Protein AF-A0A1I4REK9-F1 (afdb_monomer_lite)

Foldseek 3Di:
DDQPWPDFDQKFKDWPPPCVVVVLVVVLVVLLVVLVVVVVPDLVSLVVNLVSLLVSLVVLLQQRRWTWTDDLFWIWIDGRPDHIDIDGLVQWPDKDKFFQPLQVCVVVVVVVLVVQLVVLVVVLVVQLVVCVVVVHDPSVSVSSNSVSCSSNSVSVSVNVSSVVSNPARIWMWTDGPVTIMTIRDNCRVVVVCVSVVSVVVVVVVVPD

Radius of gyration: 22.62 Å; chains: 1; bounding box: 61×34×60 Å

Sequence (208 aa):
MDTELSNGKLIRVDIPKDWSMTIIFLFPYIALFILVPLSSRCFACELLKYAVFYLSYIALILQDRTNIGLTQNEMIINRAFFGPRVISKKDIIHTEVKKNFFHTIRYPAYILMIILLIYSINNAYSGIHRAILNDHTTEAMVTLFLSRTLIIVLLGTIFYIMDKRSRTPDVLEISTNDRKYNIYTPDPEEFRTMVNKDTQVNSNGSER

pLDDT: mean 82.05, std 14.36, range [28.67, 96.5]

Secondary structure (DSSP, 8-state):
-----------EEE-TT-HHHHHHHHHHHHHHHHHHHHHTT-HHHHHHHHHHHHHHHHHHHHHT--EEEE-SSEEEEE-SSS--EEEEGGGEEEEEEEE-HHHHTHHHHHHHHHHHHHHHHHHHHHHHHHHHHTT--HHHHHHHHHHHHHHHHHHHHHHHHHHHHTT-SEEEEEEESS-EEEEE-S-HHHHHHHHHHHHHHHHTTS--

Organism: NCBI:txid487685

Structure (mmCIF, N/CA/C/O backbone):
data_AF-A0A1I4REK9-F1
#
_entry.id   AF-A0A1I4REK9-F1
#
loop_
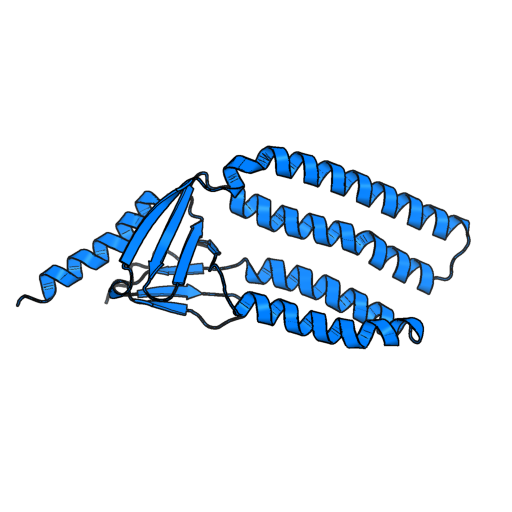_atom_site.group_PDB
_atom_site.id
_atom_site.type_symbol
_atom_site.label_atom_id
_atom_site.label_alt_id
_atom_site.label_comp_id
_atom_site.label_asym_id
_atom_site.label_entity_id
_atom_site.label_seq_id
_atom_site.pdbx_PDB_ins_code
_atom_site.Cartn_x
_atom_site.Cartn_y
_atom_site.Cartn_z
_atom_site.occupancy
_atom_site.B_iso_or_equiv
_atom_site.auth_seq_id
_atom_site.auth_comp_id
_atom_site.auth_asym_id
_atom_site.auth_atom_id
_atom_site.pdbx_PDB_model_num
ATOM 1 N N . MET A 1 1 ? -38.399 -6.490 10.691 1.00 33.41 1 MET A N 1
ATOM 2 C CA . MET A 1 1 ? -37.121 -7.237 10.611 1.00 33.41 1 MET A CA 1
ATOM 3 C C . MET A 1 1 ? -36.147 -6.236 10.037 1.00 33.41 1 MET A C 1
ATOM 5 O O . MET A 1 1 ? -35.975 -6.151 8.828 1.00 33.41 1 MET A O 1
ATOM 9 N N . ASP A 1 2 ? -35.690 -5.351 10.917 1.00 28.67 2 ASP A N 1
ATOM 10 C CA . ASP A 1 2 ? -35.311 -3.999 10.525 1.00 28.67 2 ASP A CA 1
ATOM 11 C C . ASP A 1 2 ? -33.793 -3.922 10.519 1.00 28.67 2 ASP A C 1
ATOM 13 O O . ASP A 1 2 ? -33.129 -3.746 11.538 1.00 28.67 2 ASP A O 1
ATOM 17 N N . THR A 1 3 ? -33.237 -4.142 9.335 1.00 33.25 3 THR A N 1
ATOM 18 C CA . THR A 1 3 ? -31.873 -3.758 9.007 1.00 33.25 3 THR A CA 1
ATOM 19 C C . THR A 1 3 ? -31.784 -2.235 9.026 1.00 33.25 3 THR A C 1
ATOM 21 O O . THR A 1 3 ? -31.929 -1.593 7.986 1.00 33.25 3 THR A O 1
ATOM 24 N N . GLU A 1 4 ? -31.506 -1.642 10.187 1.00 36.41 4 GLU A N 1
ATOM 25 C CA . GLU A 1 4 ? -30.829 -0.345 10.221 1.00 36.41 4 GLU A CA 1
ATOM 26 C C . GLU A 1 4 ? -29.390 -0.573 9.748 1.00 36.41 4 GLU A C 1
ATOM 28 O O . GLU A 1 4 ? -28.441 -0.708 10.520 1.00 36.41 4 GLU A O 1
ATOM 33 N N . LEU A 1 5 ? -29.243 -0.689 8.424 1.00 41.53 5 LEU A N 1
ATOM 34 C CA . LEU A 1 5 ? -27.965 -0.525 7.760 1.00 41.53 5 LEU A CA 1
ATOM 35 C C . LEU A 1 5 ? -27.464 0.867 8.160 1.00 41.53 5 LEU A C 1
ATOM 37 O O . LEU A 1 5 ? -27.925 1.879 7.633 1.00 41.53 5 LEU A O 1
ATOM 41 N N . SER A 1 6 ? -26.466 0.921 9.040 1.00 44.53 6 SER A N 1
ATOM 42 C CA . SER A 1 6 ? -25.439 1.952 8.921 1.00 44.53 6 SER A CA 1
ATOM 43 C C . SER A 1 6 ? -24.925 1.849 7.483 1.00 44.53 6 SER A C 1
ATOM 45 O O . SER A 1 6 ? -24.193 0.925 7.130 1.00 44.53 6 SER A O 1
ATOM 47 N N . ASN A 1 7 ? -25.493 2.694 6.621 1.00 42.62 7 ASN A N 1
ATOM 48 C CA . ASN A 1 7 ? -25.450 2.632 5.166 1.00 42.62 7 ASN A CA 1
ATOM 49 C C . ASN A 1 7 ? -24.028 2.428 4.658 1.00 42.62 7 ASN A C 1
ATOM 51 O O . ASN A 1 7 ? -23.319 3.419 4.529 1.00 42.62 7 ASN A O 1
ATOM 55 N N . GLY A 1 8 ? -23.638 1.178 4.366 1.00 50.47 8 GLY A N 1
ATOM 56 C CA . GLY A 1 8 ? -22.529 0.775 3.491 1.00 50.47 8 GLY A CA 1
ATOM 57 C C . GLY A 1 8 ? -21.288 1.671 3.495 1.00 50.47 8 GLY A C 1
ATOM 58 O O . GLY A 1 8 ? -20.665 1.849 2.446 1.00 50.47 8 GLY A O 1
ATOM 59 N N . LYS A 1 9 ? -20.957 2.301 4.627 1.00 57.00 9 LYS A N 1
ATOM 60 C CA . LYS A 1 9 ? -19.984 3.387 4.648 1.00 57.00 9 LYS A CA 1
ATOM 61 C C . LYS A 1 9 ? -18.630 2.708 4.554 1.00 57.00 9 LYS A C 1
ATOM 63 O O . LYS A 1 9 ? -18.357 1.747 5.275 1.00 57.00 9 LYS A O 1
ATOM 68 N N . LEU A 1 10 ? -17.802 3.191 3.633 1.00 57.25 10 LEU A N 1
ATOM 69 C CA . LEU A 1 10 ? -16.411 2.767 3.493 1.00 57.25 10 LEU A CA 1
ATOM 70 C C . LEU A 1 10 ? -15.647 3.164 4.758 1.00 57.25 10 LEU A C 1
ATOM 72 O O . LEU A 1 10 ? -15.030 4.227 4.825 1.00 57.25 10 LEU A O 1
ATOM 76 N N . ILE A 1 11 ? -15.745 2.316 5.777 1.00 70.44 11 ILE A N 1
ATOM 77 C CA . ILE A 1 11 ? -15.048 2.430 7.048 1.00 70.44 11 ILE A CA 1
ATOM 78 C C . ILE A 1 11 ? -13.918 1.422 7.012 1.00 70.44 11 ILE A C 1
ATOM 80 O O . ILE A 1 11 ? -14.131 0.227 6.798 1.00 70.44 11 ILE A O 1
ATOM 84 N N . ARG A 1 12 ? -12.702 1.919 7.215 1.00 73.19 12 ARG A N 1
ATOM 85 C CA . ARG A 1 12 ? -11.524 1.071 7.114 1.00 73.19 12 ARG A CA 1
ATOM 86 C C . ARG A 1 12 ? -11.262 0.367 8.409 1.00 73.19 12 ARG A C 1
ATOM 88 O O . ARG A 1 12 ? -11.294 0.985 9.472 1.00 73.19 12 ARG A O 1
ATOM 95 N N . VAL A 1 13 ? -10.906 -0.898 8.268 1.00 78.25 13 VAL A N 1
ATOM 96 C CA . VAL A 1 13 ? -10.484 -1.735 9.375 1.00 78.25 13 VAL A CA 1
ATOM 97 C C . VAL A 1 13 ? -9.101 -2.278 9.100 1.00 78.25 13 VAL A C 1
ATOM 99 O O . VAL A 1 13 ? -8.902 -3.017 8.135 1.00 78.25 13 VAL A O 1
ATOM 102 N N . ASP A 1 14 ? -8.167 -1.953 9.985 1.00 78.81 14 ASP A N 1
ATOM 103 C CA . ASP A 1 14 ? -6.911 -2.675 10.085 1.00 78.81 14 ASP A CA 1
ATOM 104 C C . ASP A 1 14 ? -7.066 -3.815 11.090 1.00 78.81 14 ASP A C 1
ATOM 106 O O . ASP A 1 14 ? -7.477 -3.626 12.236 1.00 78.81 14 ASP A O 1
ATOM 110 N N . ILE A 1 15 ? -6.706 -5.018 10.652 1.00 76.94 15 ILE A N 1
ATOM 111 C CA . ILE A 1 15 ? -6.663 -6.213 11.490 1.00 76.94 15 ILE A CA 1
ATOM 112 C C . ILE A 1 15 ? -5.181 -6.509 11.754 1.00 76.94 15 ILE A C 1
ATOM 114 O O . ILE A 1 15 ? -4.512 -7.093 10.894 1.00 76.94 15 ILE A O 1
ATOM 118 N N . PRO A 1 16 ? -4.610 -6.091 12.897 1.00 67.94 16 PRO A N 1
ATOM 119 C CA . PRO A 1 16 ? -3.258 -6.491 13.269 1.00 67.94 16 PRO A CA 1
ATOM 120 C C . PRO A 1 16 ? -3.106 -8.020 13.226 1.00 67.94 16 PRO A C 1
ATOM 122 O O . PRO A 1 16 ? -3.957 -8.758 13.725 1.00 67.94 16 PRO A O 1
ATOM 125 N N . LYS A 1 17 ? -2.001 -8.488 12.626 1.00 65.19 17 LYS A N 1
ATOM 126 C CA . LYS A 1 17 ? -1.698 -9.914 12.380 1.00 65.19 17 LYS A CA 1
ATOM 127 C C . LYS A 1 17 ? -2.728 -10.634 11.493 1.00 65.19 17 LYS A C 1
ATOM 129 O O . LYS A 1 17 ? -3.034 -11.810 11.705 1.00 65.19 17 LYS A O 1
ATOM 134 N N . ASP A 1 18 ? -3.269 -9.955 10.483 1.00 72.69 18 ASP A N 1
ATOM 135 C CA . ASP A 1 18 ? -4.085 -10.633 9.479 1.00 72.69 18 ASP A CA 1
ATOM 136 C C . ASP A 1 18 ? -3.224 -11.488 8.540 1.00 72.69 18 ASP A C 1
ATOM 138 O O . ASP A 1 18 ? -2.515 -10.971 7.678 1.00 72.69 18 ASP A O 1
ATOM 142 N N . TRP A 1 19 ? -3.347 -12.811 8.663 1.00 75.00 19 TRP A N 1
ATOM 143 C CA . TRP A 1 19 ? -2.774 -13.793 7.732 1.00 75.00 19 TRP A CA 1
ATOM 144 C C . TRP A 1 19 ? -3.132 -13.521 6.265 1.00 75.00 19 TRP A C 1
ATOM 146 O O . TRP A 1 19 ? -2.384 -13.882 5.361 1.00 75.00 19 TRP A O 1
ATOM 156 N N . SER A 1 20 ? -4.249 -12.835 6.027 1.00 73.12 20 SER A N 1
ATOM 157 C CA . SER A 1 20 ? -4.695 -12.407 4.702 1.00 73.12 20 SER A CA 1
ATOM 158 C C . SER A 1 20 ? -3.666 -11.501 4.002 1.00 73.12 20 SER A C 1
ATOM 160 O O . SER A 1 20 ? -3.413 -11.666 2.811 1.00 73.12 20 SER A O 1
ATOM 162 N N . MET A 1 21 ? -3.007 -10.593 4.742 1.00 72.38 21 MET A N 1
ATOM 163 C CA . MET A 1 21 ? -1.893 -9.781 4.221 1.00 72.38 21 MET A CA 1
ATOM 164 C C . MET A 1 21 ? -0.705 -10.667 3.837 1.00 72.38 21 MET A C 1
ATOM 166 O O . MET A 1 21 ? -0.133 -10.505 2.764 1.00 72.38 21 MET A O 1
ATOM 170 N N . THR A 1 22 ? -0.357 -11.639 4.684 1.00 78.56 22 THR A N 1
ATOM 171 C CA . THR A 1 22 ? 0.749 -12.570 4.423 1.00 78.56 22 THR A CA 1
ATOM 172 C C . THR A 1 22 ? 0.521 -13.361 3.140 1.00 78.56 22 THR A C 1
ATOM 174 O O . THR A 1 22 ? 1.437 -13.478 2.335 1.00 78.56 22 THR A O 1
ATOM 177 N N . ILE A 1 23 ? -0.701 -13.849 2.907 1.00 79.06 23 ILE A N 1
ATOM 178 C CA . ILE A 1 23 ? -1.056 -14.584 1.683 1.00 79.06 23 ILE A CA 1
ATOM 179 C C . ILE A 1 23 ? -0.928 -13.684 0.445 1.00 79.06 23 ILE A C 1
ATOM 181 O O . ILE A 1 23 ? -0.376 -14.121 -0.566 1.00 79.06 23 ILE A O 1
ATOM 185 N N . ILE A 1 24 ? -1.374 -12.425 0.531 1.00 78.06 24 ILE A N 1
ATOM 186 C CA . ILE A 1 24 ? -1.267 -11.460 -0.576 1.00 78.06 24 ILE A CA 1
ATOM 187 C C . ILE A 1 24 ? 0.185 -11.155 -0.938 1.00 78.06 24 ILE A C 1
ATOM 189 O O . ILE A 1 24 ? 0.472 -10.969 -2.115 1.00 78.06 24 ILE A O 1
ATOM 193 N N . PHE A 1 25 ? 1.109 -11.154 0.024 1.00 81.25 25 PHE A N 1
ATOM 194 C CA . PHE A 1 25 ? 2.535 -10.991 -0.267 1.00 81.25 25 PHE A CA 1
ATOM 195 C C . PHE A 1 25 ? 3.228 -12.294 -0.685 1.00 81.25 25 PHE A C 1
ATOM 197 O O . PHE A 1 25 ? 4.181 -12.252 -1.459 1.00 81.25 25 PHE A O 1
ATOM 204 N N . LEU A 1 26 ? 2.753 -13.451 -0.219 1.00 87.12 26 LEU A N 1
ATOM 205 C CA . LEU A 1 26 ? 3.380 -14.745 -0.488 1.00 87.12 26 LEU A CA 1
ATOM 206 C C . LEU A 1 26 ? 3.317 -15.125 -1.973 1.00 87.12 26 LEU A C 1
ATOM 208 O O . LEU A 1 26 ? 4.334 -15.502 -2.549 1.00 87.12 26 LEU A O 1
ATOM 212 N N . PHE A 1 27 ? 2.149 -14.998 -2.605 1.00 86.69 27 PHE A N 1
ATOM 213 C CA . PHE A 1 27 ? 1.972 -15.310 -4.030 1.00 86.69 27 PHE A CA 1
ATOM 214 C C . PHE A 1 27 ? 2.920 -14.532 -4.960 1.00 86.69 27 PHE A C 1
ATOM 216 O O . PHE A 1 27 ? 3.655 -15.169 -5.721 1.00 86.69 27 PHE A O 1
ATOM 223 N N . PRO A 1 28 ? 2.963 -13.187 -4.917 1.00 89.56 28 PRO A N 1
ATOM 224 C CA . PRO A 1 28 ? 3.888 -12.429 -5.745 1.00 89.56 28 PRO A CA 1
AT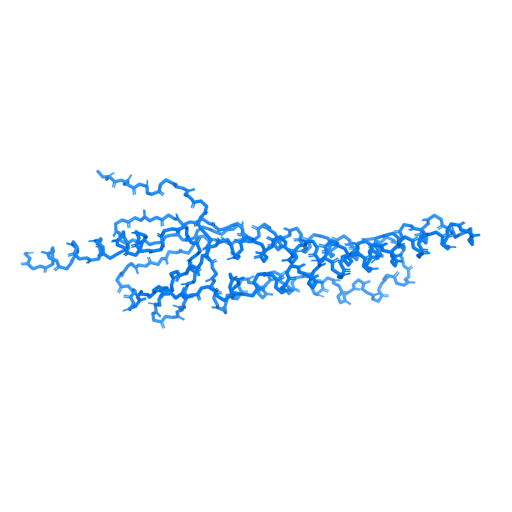OM 225 C C . PRO A 1 28 ? 5.343 -12.691 -5.360 1.00 89.56 28 PRO A C 1
ATOM 227 O O . PRO A 1 28 ? 6.194 -12.711 -6.243 1.00 89.56 28 PRO A O 1
ATOM 230 N N . TYR A 1 29 ? 5.647 -12.971 -4.089 1.00 90.50 29 TYR A N 1
ATOM 231 C CA . TYR A 1 29 ? 7.003 -13.339 -3.683 1.00 90.50 29 TYR A CA 1
ATOM 232 C C . TYR A 1 29 ? 7.473 -14.650 -4.330 1.00 90.50 29 TYR A C 1
ATOM 234 O O . TYR A 1 29 ? 8.569 -14.694 -4.885 1.00 90.50 29 TYR A O 1
ATOM 242 N N . ILE A 1 30 ? 6.636 -15.693 -4.339 1.00 92.06 30 ILE A N 1
ATOM 243 C CA . ILE A 1 30 ? 6.935 -16.964 -5.021 1.00 92.06 30 ILE A CA 1
ATOM 244 C C . ILE A 1 30 ? 7.102 -16.737 -6.528 1.00 92.06 30 ILE A C 1
ATOM 246 O O . ILE A 1 30 ? 8.057 -17.232 -7.128 1.00 92.06 30 ILE A O 1
ATOM 250 N N . ALA A 1 31 ? 6.212 -15.953 -7.143 1.00 91.44 31 ALA A N 1
ATOM 251 C CA . ALA A 1 31 ? 6.320 -15.617 -8.560 1.00 91.44 31 ALA A CA 1
ATOM 252 C C . ALA A 1 31 ? 7.644 -14.899 -8.868 1.00 91.44 31 ALA A C 1
ATOM 254 O O . ALA A 1 31 ? 8.340 -15.266 -9.811 1.00 91.44 31 ALA A O 1
ATOM 255 N N . LEU A 1 32 ? 8.044 -13.926 -8.046 1.00 91.69 32 LEU A N 1
ATOM 256 C CA . LEU A 1 32 ? 9.318 -13.220 -8.193 1.00 91.69 32 LEU A CA 1
ATOM 257 C C . LEU A 1 32 ? 10.522 -14.140 -7.980 1.00 91.69 32 LEU A C 1
ATOM 259 O O . LEU A 1 32 ? 11.488 -14.036 -8.732 1.00 91.69 32 LEU A O 1
ATOM 263 N N . PHE A 1 33 ? 10.462 -15.066 -7.022 1.00 91.88 33 PHE A N 1
ATOM 264 C CA . PHE A 1 33 ? 11.527 -16.043 -6.783 1.00 91.88 33 PHE A CA 1
ATOM 265 C C . PHE A 1 33 ? 11.827 -16.885 -8.032 1.00 91.88 33 PHE A C 1
ATOM 267 O O . PHE A 1 33 ? 12.986 -17.147 -8.342 1.00 91.88 33 PHE A O 1
ATOM 274 N N . ILE A 1 34 ? 10.788 -17.243 -8.789 1.00 91.19 34 ILE A N 1
ATOM 275 C CA . ILE A 1 34 ? 10.915 -17.966 -10.060 1.00 91.19 34 ILE A CA 1
ATOM 276 C C . ILE A 1 34 ? 11.349 -17.018 -11.190 1.00 91.19 34 ILE A C 1
ATOM 278 O O . ILE A 1 34 ? 12.236 -17.347 -11.978 1.00 91.19 34 ILE A O 1
ATOM 282 N N . LEU A 1 35 ? 10.751 -15.827 -11.281 1.00 91.69 35 LEU A N 1
ATOM 283 C CA . LEU A 1 35 ? 10.950 -14.912 -12.408 1.00 91.69 35 LEU A CA 1
ATOM 284 C C . LEU A 1 35 ? 12.304 -14.202 -12.401 1.00 91.69 35 LEU A C 1
ATOM 286 O O . LEU A 1 35 ? 12.832 -13.923 -13.474 1.00 91.69 35 LEU A O 1
ATOM 290 N N . VAL A 1 36 ? 12.895 -13.916 -11.240 1.00 90.31 36 VAL A N 1
ATOM 291 C CA . VAL A 1 36 ? 14.203 -13.244 -11.143 1.00 90.31 36 VAL A CA 1
ATOM 292 C C . VAL A 1 36 ? 15.305 -14.004 -11.899 1.00 90.31 36 VAL A C 1
ATOM 294 O O . VAL A 1 36 ? 15.902 -13.395 -12.791 1.00 90.31 36 VAL A O 1
ATOM 297 N N . PRO A 1 37 ? 15.565 -15.305 -11.652 1.00 90.69 37 PRO A N 1
ATOM 298 C CA . PRO A 1 37 ? 16.603 -16.034 -12.384 1.00 90.69 37 PRO A CA 1
ATOM 299 C C . PRO A 1 37 ? 16.265 -16.241 -13.868 1.00 90.69 37 PRO A C 1
ATOM 301 O O . PRO A 1 37 ? 17.174 -16.315 -14.691 1.00 90.69 37 PRO A O 1
ATOM 304 N N . LEU A 1 38 ? 14.979 -16.310 -14.226 1.00 89.00 38 LEU A N 1
ATOM 305 C CA . LEU A 1 38 ? 14.524 -16.428 -15.617 1.00 89.00 38 LEU A CA 1
ATOM 306 C C . LEU A 1 38 ? 14.635 -15.106 -16.392 1.00 89.00 38 LEU A C 1
ATOM 308 O O . LEU A 1 38 ? 14.856 -15.117 -17.602 1.00 89.00 38 LEU A O 1
ATOM 312 N N . SER A 1 39 ? 14.516 -13.966 -15.706 1.00 86.56 39 SER A N 1
ATOM 313 C CA . SER A 1 39 ? 14.494 -12.641 -16.336 1.00 86.56 39 SER A CA 1
ATOM 314 C C . SER A 1 39 ? 15.811 -12.254 -17.006 1.00 86.56 39 SER A C 1
ATOM 316 O O . SER A 1 39 ? 15.790 -11.520 -17.983 1.00 86.56 39 SER A O 1
ATOM 318 N N . SER A 1 40 ? 16.944 -12.807 -16.564 1.00 80.88 40 SER A N 1
ATOM 319 C CA . SER A 1 40 ? 18.242 -12.591 -17.223 1.00 80.88 40 SER A CA 1
ATOM 320 C C . SER A 1 40 ? 18.371 -13.307 -18.572 1.00 80.88 40 SER A C 1
ATOM 322 O O . SER A 1 40 ? 19.309 -13.042 -19.317 1.00 80.88 40 SER A O 1
ATOM 324 N N . ARG A 1 41 ? 17.452 -14.231 -18.882 1.00 84.44 41 ARG A N 1
ATOM 325 C CA . ARG A 1 41 ? 17.502 -15.088 -20.076 1.00 84.44 41 ARG A CA 1
ATOM 326 C C . ARG A 1 41 ? 16.411 -14.780 -21.095 1.00 84.44 41 ARG A C 1
ATOM 328 O O . ARG A 1 41 ? 16.493 -15.259 -22.219 1.00 84.44 41 ARG A O 1
ATOM 335 N N . CYS A 1 42 ? 15.369 -14.050 -20.702 1.00 87.81 42 CYS A N 1
ATOM 336 C CA . CYS A 1 42 ? 14.192 -13.835 -21.532 1.00 87.81 42 CYS A CA 1
ATOM 337 C C . CYS A 1 42 ? 13.541 -12.484 -21.223 1.00 87.81 42 CYS A C 1
ATOM 339 O O . CYS A 1 42 ? 13.075 -12.253 -20.103 1.00 87.81 42 CYS A O 1
ATOM 341 N N . PHE A 1 43 ? 13.433 -11.631 -22.244 1.00 89.38 43 PHE A N 1
ATOM 342 C CA . PHE A 1 43 ? 12.780 -10.325 -22.142 1.00 89.38 43 PHE A CA 1
ATOM 343 C C . PHE A 1 43 ? 11.309 -10.440 -21.707 1.00 89.38 43 PHE A C 1
ATOM 345 O O . PHE A 1 43 ? 10.848 -9.689 -20.851 1.00 89.38 43 PHE A O 1
ATOM 352 N N . ALA A 1 44 ? 10.574 -11.445 -22.198 1.00 91.25 44 ALA A N 1
ATOM 353 C CA . ALA A 1 44 ? 9.194 -11.677 -21.764 1.00 91.25 44 ALA A CA 1
ATOM 354 C C . ALA A 1 44 ? 9.104 -12.021 -20.262 1.00 91.25 44 ALA A C 1
ATOM 356 O O . ALA A 1 44 ? 8.198 -11.552 -19.571 1.00 91.25 44 ALA A O 1
ATOM 357 N N . CYS A 1 45 ? 10.063 -12.788 -19.728 1.00 91.44 45 CYS A N 1
ATOM 358 C CA . CYS A 1 45 ? 10.143 -13.066 -18.291 1.00 91.44 45 CYS A CA 1
ATOM 359 C C . CYS A 1 45 ? 10.481 -11.804 -17.487 1.00 91.44 45 CYS A C 1
ATOM 361 O O . CYS A 1 45 ? 9.978 -11.624 -16.377 1.00 91.44 45 CYS A O 1
ATOM 363 N N . GLU A 1 46 ? 11.300 -10.913 -18.043 1.00 90.75 46 GLU A N 1
ATOM 364 C CA . GLU A 1 46 ? 11.587 -9.614 -17.443 1.00 90.75 46 GLU A CA 1
ATOM 365 C C . GLU A 1 46 ? 10.353 -8.700 -17.390 1.00 90.75 46 GLU A C 1
ATOM 367 O O . GLU A 1 46 ? 10.072 -8.121 -16.338 1.00 90.75 46 GLU A O 1
ATOM 372 N N . LEU A 1 47 ? 9.562 -8.627 -18.461 1.00 93.25 47 LEU A N 1
ATOM 373 C CA . LEU A 1 47 ? 8.295 -7.894 -18.451 1.00 93.25 47 LEU A CA 1
ATOM 374 C C . LEU A 1 47 ? 7.310 -8.480 -17.435 1.00 93.25 47 LEU A C 1
ATOM 376 O O . LEU A 1 47 ? 6.694 -7.737 -16.668 1.00 93.25 47 LEU A O 1
ATOM 380 N N . LEU A 1 48 ? 7.201 -9.810 -17.375 1.00 94.06 48 LEU A N 1
ATOM 381 C CA . LEU A 1 48 ? 6.321 -10.492 -16.428 1.00 94.06 48 LEU A CA 1
ATOM 382 C C . LEU A 1 48 ? 6.725 -10.215 -14.971 1.00 94.06 48 LEU A C 1
ATOM 384 O O . LEU A 1 48 ? 5.858 -9.981 -14.132 1.00 94.06 48 LEU A O 1
ATOM 388 N N . LYS A 1 49 ? 8.029 -10.153 -14.672 1.00 94.06 49 LYS A N 1
ATOM 389 C CA . 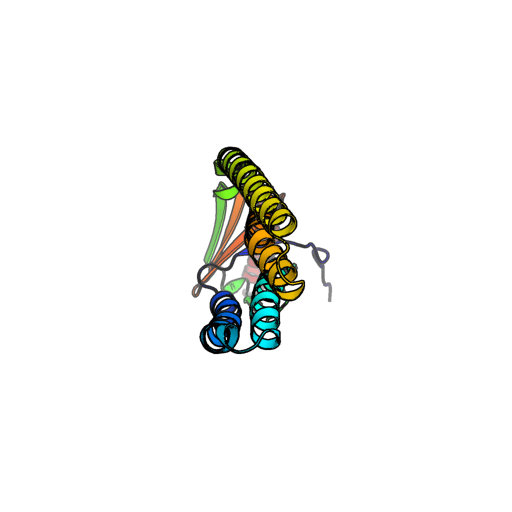LYS A 1 49 ? 8.556 -9.737 -13.359 1.00 94.06 49 LYS A CA 1
ATOM 390 C C . LYS A 1 49 ? 8.035 -8.351 -12.965 1.00 94.06 49 LYS A C 1
ATOM 392 O O . LYS A 1 49 ? 7.528 -8.187 -11.856 1.00 94.06 49 LYS A O 1
ATOM 397 N N . TYR A 1 50 ? 8.121 -7.358 -13.854 1.00 94.00 50 TYR A N 1
ATOM 398 C CA . TYR A 1 50 ? 7.591 -6.019 -13.568 1.00 94.00 50 TYR A CA 1
ATOM 399 C C . TYR A 1 50 ? 6.069 -6.020 -13.426 1.00 94.00 50 TYR A C 1
ATOM 401 O O . TYR A 1 50 ? 5.550 -5.391 -12.505 1.00 94.00 50 TYR A O 1
ATOM 409 N N . ALA A 1 51 ? 5.355 -6.769 -14.268 1.00 94.12 51 ALA A N 1
ATOM 410 C CA . ALA A 1 51 ? 3.907 -6.914 -14.160 1.00 94.12 51 ALA A CA 1
ATOM 411 C C . ALA A 1 51 ? 3.489 -7.444 -12.779 1.00 94.12 51 ALA A C 1
ATOM 413 O O . ALA A 1 51 ? 2.582 -6.883 -12.166 1.00 94.12 51 ALA A O 1
ATOM 414 N N . VAL A 1 52 ? 4.191 -8.448 -12.239 1.00 94.00 52 VAL A N 1
ATOM 415 C CA . VAL A 1 52 ? 3.942 -8.967 -10.882 1.00 94.00 52 VAL A CA 1
ATOM 416 C C . VAL A 1 52 ? 4.106 -7.872 -9.825 1.00 94.00 52 VAL A C 1
ATOM 418 O O . VAL A 1 52 ? 3.254 -7.756 -8.942 1.00 94.00 52 VAL A O 1
ATOM 421 N N . PHE A 1 53 ? 5.135 -7.024 -9.918 1.00 92.50 53 PHE A N 1
ATOM 422 C CA . PHE A 1 53 ? 5.302 -5.901 -8.987 1.00 92.50 53 PHE A CA 1
ATOM 423 C C . PHE A 1 53 ? 4.148 -4.894 -9.064 1.00 92.50 53 PHE A C 1
ATOM 425 O O . PHE A 1 53 ? 3.551 -4.577 -8.035 1.00 92.50 53 PHE A O 1
ATOM 432 N N . TYR A 1 54 ? 3.785 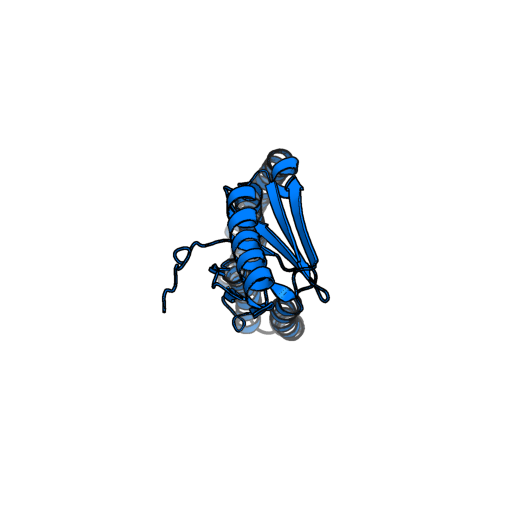-4.425 -10.262 1.00 93.31 54 TYR A N 1
ATOM 433 C CA . TYR A 1 54 ? 2.687 -3.461 -10.410 1.00 93.31 54 TYR A CA 1
ATOM 434 C C . TYR A 1 54 ? 1.345 -4.038 -9.960 1.00 93.31 54 TYR A C 1
ATOM 436 O O . TYR A 1 54 ? 0.600 -3.367 -9.245 1.00 93.31 54 TYR A O 1
ATOM 444 N N . LEU A 1 55 ? 1.054 -5.292 -10.315 1.00 92.38 55 LEU A N 1
ATOM 445 C CA . LEU A 1 55 ? -0.150 -5.985 -9.858 1.00 92.38 55 LEU A CA 1
ATOM 446 C C . LEU A 1 55 ? -0.175 -6.125 -8.335 1.00 92.38 55 LEU A C 1
ATOM 448 O O . LEU A 1 55 ? -1.233 -5.951 -7.737 1.00 92.38 55 LEU A O 1
ATOM 452 N N . SER A 1 56 ? 0.975 -6.353 -7.696 1.00 90.69 56 SER A N 1
ATOM 453 C CA . SER A 1 56 ? 1.075 -6.400 -6.231 1.00 90.69 56 SER A CA 1
ATOM 454 C C . SER A 1 56 ? 0.722 -5.056 -5.592 1.00 90.69 56 SER A C 1
ATOM 456 O O . SER A 1 56 ? 0.002 -5.017 -4.596 1.00 90.69 56 SER A O 1
ATOM 458 N N . TYR A 1 57 ? 1.167 -3.938 -6.173 1.00 90.19 57 TYR A N 1
ATOM 459 C CA . TYR A 1 57 ? 0.813 -2.602 -5.678 1.00 90.19 57 TYR A CA 1
ATOM 460 C C . TYR A 1 57 ? -0.671 -2.288 -5.868 1.00 90.19 57 TYR A C 1
ATOM 462 O O . TYR A 1 57 ? -1.314 -1.761 -4.959 1.00 90.19 57 TYR A O 1
ATOM 470 N N . ILE A 1 58 ? -1.245 -2.673 -7.009 1.00 89.69 58 ILE A N 1
ATOM 471 C CA . ILE A 1 58 ? -2.686 -2.551 -7.260 1.00 89.69 58 ILE A CA 1
ATOM 472 C C . ILE A 1 58 ? -3.474 -3.395 -6.252 1.00 89.69 58 ILE A C 1
ATOM 474 O O . ILE A 1 58 ? -4.436 -2.903 -5.661 1.00 89.69 58 ILE A O 1
ATOM 478 N N . ALA A 1 59 ? -3.052 -4.638 -6.010 1.00 87.50 59 ALA A N 1
ATOM 479 C CA . ALA A 1 59 ? -3.668 -5.512 -5.019 1.00 87.50 59 ALA A CA 1
ATOM 480 C C . ALA A 1 59 ? -3.606 -4.894 -3.616 1.00 87.50 59 ALA A C 1
ATOM 482 O O . ALA A 1 59 ? -4.612 -4.891 -2.914 1.00 87.50 59 ALA A O 1
ATOM 483 N N . LEU A 1 60 ? -2.487 -4.276 -3.233 1.00 85.00 60 LEU A N 1
ATOM 484 C CA . LEU A 1 60 ? -2.361 -3.590 -1.946 1.00 85.00 60 LEU A CA 1
ATOM 485 C C . LEU A 1 60 ? -3.382 -2.446 -1.799 1.00 85.00 60 LEU A C 1
ATOM 487 O O . LEU A 1 60 ? -4.053 -2.330 -0.774 1.00 85.00 60 LEU A O 1
ATOM 491 N N . ILE A 1 61 ? -3.553 -1.632 -2.846 1.00 85.56 61 ILE A N 1
ATOM 492 C CA . ILE A 1 61 ? -4.533 -0.532 -2.879 1.00 85.56 61 ILE A CA 1
ATOM 493 C C . ILE A 1 61 ? -5.971 -1.057 -2.788 1.00 85.56 61 ILE A C 1
ATOM 495 O O . ILE A 1 61 ? -6.819 -0.451 -2.128 1.00 85.56 61 ILE A O 1
ATOM 499 N N . LEU A 1 62 ? -6.267 -2.156 -3.481 1.00 84.25 62 LEU A N 1
ATOM 500 C CA . LEU A 1 62 ? -7.595 -2.762 -3.491 1.00 84.25 62 LEU A CA 1
ATOM 501 C C . LEU A 1 62 ? -7.919 -3.451 -2.164 1.00 84.25 62 LEU A C 1
ATOM 503 O O . LEU A 1 62 ? -9.048 -3.345 -1.697 1.00 84.25 62 LEU A O 1
ATOM 507 N N . GLN A 1 63 ? -6.941 -4.096 -1.528 1.00 81.06 63 GLN A N 1
ATOM 508 C CA . GLN A 1 63 ? -7.112 -4.749 -0.232 1.00 81.06 63 GLN A CA 1
ATOM 509 C C . GLN A 1 63 ? -7.465 -3.743 0.868 1.00 81.06 63 GLN A C 1
ATOM 511 O O . GLN A 1 63 ? -8.248 -4.056 1.762 1.00 81.06 63 GLN A O 1
ATOM 516 N N . ASP A 1 64 ? -6.931 -2.526 0.777 1.00 75.81 64 ASP A N 1
ATOM 517 C CA . ASP A 1 64 ? -7.205 -1.434 1.713 1.00 75.81 64 ASP A CA 1
ATOM 518 C C . ASP A 1 64 ? -8.657 -0.900 1.610 1.00 75.81 64 ASP A C 1
ATOM 520 O O . ASP A 1 64 ? -9.094 -0.090 2.432 1.00 75.81 64 ASP A O 1
ATOM 524 N N . ARG A 1 65 ? -9.446 -1.363 0.626 1.00 74.62 65 ARG A N 1
ATOM 525 C CA . ARG A 1 65 ? -10.897 -1.130 0.557 1.00 74.62 65 ARG A CA 1
ATOM 526 C C . ARG A 1 65 ? -11.630 -2.165 1.409 1.00 74.62 65 ARG A C 1
ATOM 528 O O . ARG A 1 65 ? -12.000 -3.238 0.935 1.00 74.62 65 ARG A O 1
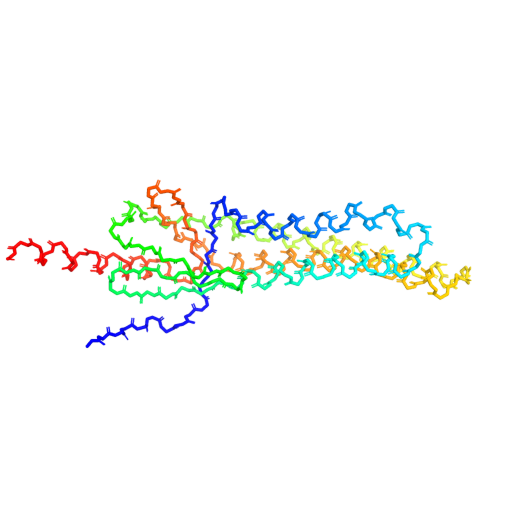ATOM 535 N N . THR A 1 66 ? -11.860 -1.815 2.667 1.00 74.25 66 THR A N 1
ATOM 536 C CA . THR A 1 66 ? -12.726 -2.567 3.579 1.00 74.25 66 THR A CA 1
ATOM 537 C C . THR A 1 66 ? -14.006 -1.788 3.869 1.00 74.25 66 THR A C 1
ATOM 539 O O . THR A 1 66 ? -14.005 -0.557 3.877 1.00 74.25 66 THR A O 1
ATOM 542 N N . ASN A 1 67 ? -15.108 -2.522 4.038 1.00 74.88 67 ASN A N 1
ATOM 543 C CA . ASN A 1 67 ? -16.419 -1.993 4.412 1.00 74.88 67 ASN A CA 1
ATOM 544 C C . ASN A 1 67 ? -16.880 -2.680 5.691 1.00 74.88 67 ASN A C 1
ATOM 546 O O . ASN A 1 67 ? -16.694 -3.889 5.833 1.00 74.88 67 ASN A O 1
ATOM 550 N N . ILE A 1 68 ? -17.542 -1.939 6.576 1.00 75.00 68 ILE A N 1
ATOM 551 C CA . ILE A 1 68 ? -18.160 -2.511 7.771 1.00 75.00 68 ILE A CA 1
ATOM 552 C C . ILE A 1 68 ? -19.673 -2.419 7.627 1.00 75.00 68 ILE A C 1
ATOM 554 O O . ILE A 1 68 ? -20.216 -1.334 7.443 1.00 75.00 68 ILE A O 1
ATOM 558 N N . GLY A 1 69 ? -20.342 -3.562 7.720 1.00 76.00 69 GLY A N 1
ATOM 559 C CA . GLY A 1 69 ? -21.768 -3.643 8.001 1.00 76.00 69 GLY A CA 1
ATOM 560 C C . GLY A 1 69 ? -21.975 -3.865 9.495 1.00 76.00 69 GLY A C 1
ATOM 561 O O . GLY A 1 69 ? -21.328 -4.725 10.088 1.00 76.00 69 GLY A O 1
ATOM 562 N N . LEU A 1 70 ? -22.869 -3.098 10.107 1.00 73.56 70 LEU A N 1
ATOM 563 C CA . LEU A 1 70 ? -23.332 -3.342 11.470 1.00 73.56 70 LEU A CA 1
ATOM 564 C C . LEU A 1 70 ? -24.747 -3.913 11.408 1.00 73.56 70 LEU A C 1
ATOM 566 O O . LEU A 1 70 ? -25.599 -3.388 10.697 1.00 73.56 70 LEU A O 1
ATOM 570 N N . THR A 1 71 ? -24.982 -4.983 12.156 1.00 75.75 71 THR A N 1
ATOM 571 C CA . THR A 1 71 ? -26.314 -5.517 12.460 1.00 75.75 71 THR A CA 1
ATOM 572 C C . THR A 1 71 ? -26.527 -5.485 13.974 1.00 75.75 71 THR A C 1
ATOM 574 O O . THR A 1 71 ? -25.587 -5.204 14.724 1.00 75.75 71 THR A O 1
ATOM 577 N N . GLN A 1 72 ? -27.740 -5.797 14.441 1.00 69.12 72 GLN A N 1
ATOM 578 C CA . GLN A 1 72 ? -28.056 -5.814 15.877 1.00 69.12 72 GLN A CA 1
ATOM 579 C C . GLN A 1 72 ? -27.108 -6.725 16.675 1.00 69.12 72 GLN A C 1
ATOM 581 O O . GLN A 1 72 ? -26.668 -6.352 17.756 1.00 69.12 72 GLN A O 1
ATOM 586 N N . ASN A 1 73 ? -26.711 -7.876 16.123 1.00 74.69 73 ASN A N 1
ATOM 587 C CA . ASN A 1 73 ? -25.918 -8.867 16.860 1.00 74.69 73 ASN A CA 1
ATOM 588 C C . ASN A 1 73 ? -24.471 -8.985 16.381 1.00 74.69 73 ASN A C 1
ATOM 590 O O . ASN A 1 73 ? -23.617 -9.464 17.126 1.00 74.69 73 ASN A O 1
ATOM 594 N N . GLU A 1 74 ? -24.181 -8.554 15.156 1.00 82.62 74 GLU A N 1
ATOM 595 C CA . GLU A 1 74 ? -22.916 -8.853 14.495 1.00 82.62 74 GLU A CA 1
ATOM 596 C C . GLU A 1 74 ? -22.345 -7.635 13.769 1.00 82.62 74 GLU A C 1
ATOM 598 O O . GLU A 1 74 ? -23.064 -6.810 13.200 1.00 82.62 74 GLU A O 1
ATOM 603 N N . MET A 1 75 ? -21.020 -7.558 13.747 1.00 81.75 75 MET A N 1
ATOM 604 C CA . MET A 1 75 ? -20.242 -6.673 12.895 1.00 81.75 75 MET A CA 1
ATOM 605 C C . MET A 1 75 ? -19.651 -7.492 11.745 1.00 81.75 75 MET A C 1
ATOM 607 O O . MET A 1 75 ? -18.920 -8.453 11.969 1.00 81.75 75 MET A O 1
ATOM 611 N N . ILE A 1 76 ? -19.944 -7.100 10.510 1.00 83.38 76 ILE A N 1
ATOM 612 C CA . ILE A 1 76 ? -19.503 -7.782 9.294 1.00 83.38 76 ILE A CA 1
ATOM 613 C C . ILE A 1 76 ? -18.452 -6.919 8.600 1.00 83.38 76 ILE A C 1
ATOM 615 O O . ILE A 1 76 ? -18.751 -5.845 8.085 1.00 83.38 76 ILE A O 1
ATOM 619 N N . ILE A 1 77 ? -17.211 -7.394 8.555 1.00 83.38 77 ILE A N 1
ATOM 620 C CA . ILE A 1 77 ? -16.106 -6.749 7.846 1.00 83.38 77 ILE A CA 1
ATOM 621 C C . ILE A 1 77 ? -15.986 -7.376 6.458 1.00 83.38 77 ILE A C 1
ATOM 623 O O . ILE A 1 77 ? -15.473 -8.486 6.297 1.00 83.38 77 ILE A O 1
ATOM 627 N N . ASN A 1 78 ? -16.425 -6.643 5.444 1.00 82.19 78 ASN A N 1
ATOM 628 C CA . ASN A 1 78 ? -16.301 -7.019 4.043 1.00 82.19 78 ASN A CA 1
ATOM 629 C C . ASN A 1 78 ? -14.914 -6.621 3.522 1.00 82.19 78 ASN A C 1
ATOM 631 O O . ASN A 1 78 ? -14.498 -5.464 3.642 1.00 82.19 78 ASN A O 1
ATOM 635 N N . ARG A 1 79 ? -14.196 -7.584 2.937 1.00 80.81 79 ARG A N 1
ATOM 636 C CA . ARG A 1 79 ? -12.836 -7.417 2.406 1.00 80.81 79 ARG A CA 1
ATOM 637 C C . ARG A 1 79 ? -12.837 -7.665 0.898 1.00 80.81 79 ARG A C 1
ATOM 639 O O . ARG A 1 79 ? -13.627 -8.462 0.412 1.00 80.81 79 ARG A O 1
ATOM 646 N N . ALA A 1 80 ? -11.946 -6.999 0.164 1.00 78.31 80 ALA A N 1
ATOM 647 C CA . ALA A 1 80 ? -11.927 -7.078 -1.300 1.00 78.31 80 ALA A CA 1
ATOM 648 C C . ALA A 1 80 ? -11.504 -8.456 -1.848 1.00 78.31 80 ALA A C 1
ATOM 650 O O . ALA A 1 80 ? -12.098 -8.943 -2.802 1.00 78.31 80 ALA A O 1
ATOM 651 N N . PHE A 1 81 ? -10.486 -9.083 -1.248 1.00 77.19 81 PHE A N 1
ATOM 652 C CA . PHE A 1 81 ? -9.909 -10.350 -1.735 1.00 77.19 81 PHE A CA 1
ATOM 653 C C . PHE A 1 81 ? -10.261 -11.574 -0.889 1.00 77.19 81 PHE A C 1
ATOM 655 O O . PHE A 1 81 ? -9.950 -12.698 -1.268 1.00 77.19 81 PHE A O 1
ATOM 662 N N . PHE A 1 82 ? -10.883 -11.368 0.269 1.00 79.31 82 PHE A N 1
ATOM 663 C CA . PHE A 1 82 ? -11.194 -12.435 1.213 1.00 79.31 82 PHE A CA 1
ATOM 664 C C . PHE A 1 82 ? -12.657 -12.368 1.605 1.00 79.31 82 PHE A C 1
ATOM 666 O O . PHE A 1 82 ? -13.244 -11.288 1.636 1.00 79.31 82 PHE A O 1
ATOM 673 N N . GLY A 1 83 ? -13.212 -13.523 1.973 1.00 79.25 83 GLY A N 1
ATOM 674 C CA . GLY A 1 83 ? -14.578 -13.603 2.470 1.00 79.25 83 GLY A CA 1
ATOM 675 C C . GLY A 1 83 ? -14.839 -12.638 3.638 1.00 79.25 83 GLY A C 1
ATOM 676 O O . GLY A 1 83 ? -13.902 -12.291 4.390 1.00 79.25 83 GLY A O 1
ATOM 677 N N . PRO A 1 84 ? -16.104 -12.202 3.785 1.00 83.56 84 PRO A N 1
ATOM 678 C CA . PRO A 1 84 ? -16.510 -11.332 4.871 1.00 83.56 84 PRO A CA 1
ATOM 679 C C . PRO A 1 84 ? -16.197 -11.994 6.207 1.00 83.56 84 PRO A C 1
ATOM 681 O O . PRO A 1 84 ? -16.286 -13.212 6.361 1.00 83.56 84 PRO A O 1
ATOM 684 N N . ARG A 1 85 ? -15.790 -11.183 7.176 1.00 83.19 85 ARG A N 1
ATOM 685 C CA . ARG A 1 85 ? -15.536 -11.642 8.534 1.00 83.19 85 ARG A CA 1
ATOM 686 C C . ARG A 1 85 ? -16.650 -11.151 9.436 1.00 83.19 85 ARG A C 1
ATOM 688 O O . ARG A 1 85 ? -16.824 -9.947 9.583 1.00 83.19 85 ARG A O 1
ATOM 695 N N . VAL A 1 86 ? -17.355 -12.091 10.044 1.00 84.75 86 VAL A N 1
ATOM 696 C CA . VAL A 1 86 ? -18.418 -11.819 11.008 1.00 84.75 86 VAL A CA 1
ATOM 697 C C . VAL A 1 86 ? -17.820 -11.843 12.412 1.00 84.75 86 VAL A C 1
ATOM 699 O O . VAL A 1 86 ? -17.047 -12.741 12.743 1.00 84.75 86 VAL A O 1
ATOM 702 N N . ILE A 1 87 ? -18.132 -10.829 13.211 1.00 82.75 87 ILE A N 1
ATOM 703 C CA . ILE A 1 87 ? -17.742 -10.701 14.614 1.00 82.75 87 ILE A CA 1
ATOM 704 C C . ILE A 1 87 ? -19.029 -10.542 15.412 1.00 82.75 87 ILE A C 1
ATOM 706 O O . ILE A 1 87 ? -19.756 -9.568 15.214 1.00 82.75 87 ILE A O 1
ATOM 710 N N . SER A 1 88 ? -19.312 -11.471 16.322 1.00 83.44 88 SER A N 1
ATOM 711 C CA . SER A 1 88 ? -20.431 -11.316 17.250 1.00 83.44 88 SER A CA 1
ATOM 712 C C . SER A 1 88 ? -20.124 -10.189 18.232 1.00 83.44 88 SER A C 1
ATOM 714 O O . SER A 1 88 ? -19.034 -10.130 18.805 1.00 83.44 88 SER A O 1
ATOM 716 N N . LYS A 1 89 ? -21.091 -9.300 18.479 1.00 81.38 89 LYS A N 1
ATOM 717 C CA . LYS A 1 89 ? -20.941 -8.228 19.477 1.00 81.38 89 LYS A CA 1
ATOM 718 C C . LYS A 1 89 ? -20.740 -8.774 20.892 1.00 81.38 89 LYS A C 1
ATOM 720 O O . LYS A 1 89 ? -20.136 -8.099 21.715 1.00 81.38 89 LYS A O 1
ATOM 725 N N . LYS A 1 90 ? -21.185 -10.009 21.155 1.00 81.94 90 LYS A N 1
ATOM 726 C CA . LYS A 1 90 ? -20.966 -10.709 22.433 1.00 81.94 90 LYS A CA 1
ATOM 727 C C . LYS A 1 90 ? -19.496 -11.065 22.672 1.00 81.94 90 LYS A C 1
ATOM 729 O O . LYS A 1 90 ? -19.089 -11.185 23.820 1.00 81.94 90 LYS A O 1
ATOM 734 N N . ASP A 1 91 ? -18.708 -11.188 21.605 1.00 83.81 91 ASP A N 1
ATOM 735 C CA . ASP A 1 91 ? -17.288 -11.548 21.684 1.00 83.81 91 ASP A CA 1
ATOM 736 C C . ASP A 1 91 ? -16.384 -10.316 21.862 1.00 83.81 91 ASP A C 1
ATOM 738 O O . ASP A 1 91 ? -15.157 -10.440 21.949 1.00 83.81 91 ASP A O 1
ATOM 742 N N . ILE A 1 92 ? -16.971 -9.114 21.887 1.00 83.06 92 ILE A N 1
ATOM 743 C CA . ILE A 1 92 ? -16.258 -7.858 22.107 1.00 83.06 92 ILE A CA 1
ATOM 744 C C . ILE A 1 92 ? -16.004 -7.699 23.605 1.00 83.06 92 ILE A C 1
ATOM 746 O O . ILE A 1 92 ? -16.918 -7.465 24.388 1.00 83.06 92 ILE A O 1
ATOM 750 N N . ILE A 1 93 ? -14.733 -7.779 23.993 1.00 84.56 93 ILE A N 1
ATOM 751 C CA . ILE A 1 93 ? -14.300 -7.610 25.385 1.00 84.56 93 ILE A CA 1
ATOM 752 C C . ILE A 1 93 ? -14.155 -6.126 25.713 1.00 84.56 93 ILE A C 1
ATOM 754 O O . ILE A 1 93 ? -14.508 -5.670 26.798 1.00 84.56 93 ILE A O 1
ATOM 758 N N . HIS A 1 94 ? -13.567 -5.370 24.783 1.00 84.88 94 HIS A N 1
ATOM 759 C CA . HIS A 1 94 ? -13.179 -3.993 25.035 1.00 84.88 94 HIS A CA 1
ATOM 760 C C . HIS A 1 94 ? -13.258 -3.134 23.776 1.00 84.88 94 HIS A C 1
ATOM 762 O O . HIS A 1 94 ? -12.849 -3.557 22.693 1.00 84.88 94 HIS A O 1
ATOM 768 N N . THR A 1 95 ? -13.741 -1.905 23.949 1.00 85.56 95 THR A N 1
ATOM 769 C CA . THR A 1 95 ? -13.764 -0.857 22.923 1.00 85.56 95 THR A CA 1
ATOM 770 C C . THR A 1 95 ? -13.100 0.392 23.487 1.00 85.56 95 THR A C 1
ATOM 772 O O . THR A 1 95 ? -13.576 0.924 24.496 1.00 85.56 95 THR A O 1
ATOM 775 N N . GLU A 1 96 ? -12.054 0.878 22.832 1.00 89.06 96 GLU A N 1
ATOM 776 C CA . GLU A 1 96 ? -11.295 2.052 23.266 1.00 89.06 96 GLU A CA 1
ATOM 777 C C . GLU A 1 96 ? -11.075 3.004 22.093 1.00 89.06 96 GLU A C 1
ATOM 779 O O . GLU A 1 96 ? -10.768 2.566 20.985 1.00 89.06 96 GLU A O 1
ATOM 784 N N . VAL A 1 97 ? -11.199 4.308 22.334 1.00 88.69 97 VAL A N 1
ATOM 785 C CA . VAL A 1 97 ? -10.794 5.328 21.366 1.00 88.69 97 VAL A CA 1
ATOM 786 C C . VAL A 1 97 ? -9.373 5.758 21.695 1.00 88.69 97 VAL A C 1
ATOM 788 O O . VAL A 1 97 ? -9.086 6.211 22.802 1.00 88.69 97 VAL A O 1
ATOM 791 N N . LYS A 1 98 ? -8.470 5.589 20.730 1.00 90.25 98 LYS A N 1
ATOM 792 C CA . LYS A 1 98 ? -7.049 5.913 20.859 1.00 90.25 98 LYS A CA 1
ATOM 793 C C . LYS A 1 98 ? -6.642 6.950 19.832 1.00 90.25 98 LYS A C 1
ATOM 795 O O . LYS A 1 98 ? -7.149 6.962 18.711 1.00 90.25 98 LYS A O 1
ATOM 800 N N . LYS A 1 99 ? -5.629 7.742 20.183 1.00 90.00 99 LYS A N 1
ATOM 801 C CA . LYS A 1 99 ? -4.978 8.648 19.235 1.00 90.00 99 LYS A CA 1
ATOM 802 C C . LYS A 1 99 ? -4.384 7.863 18.074 1.00 90.00 99 LYS A C 1
ATOM 804 O O . LYS A 1 99 ? -3.646 6.893 18.265 1.00 90.00 99 LYS A O 1
ATOM 809 N N . ASN A 1 100 ? -4.658 8.319 16.862 1.00 90.19 100 ASN A N 1
ATOM 810 C CA . ASN A 1 100 ? -4.144 7.701 15.658 1.00 90.19 100 ASN A CA 1
ATOM 811 C C . ASN A 1 100 ? -2.666 8.052 15.460 1.00 90.19 100 ASN A C 1
ATOM 813 O O . ASN A 1 100 ? -2.310 9.194 15.164 1.00 90.19 100 ASN A O 1
ATOM 817 N N . PHE A 1 101 ? -1.796 7.047 15.548 1.00 88.38 101 PHE A N 1
ATOM 818 C CA . PHE A 1 101 ? -0.371 7.222 15.281 1.00 88.38 101 PHE A CA 1
ATOM 819 C C . PHE A 1 101 ? -0.111 7.842 13.898 1.00 88.38 101 PHE A C 1
ATOM 821 O O . PHE A 1 101 ? 0.672 8.784 13.794 1.00 88.38 101 PHE A O 1
ATOM 828 N N . PHE A 1 102 ? -0.822 7.386 12.858 1.00 87.81 102 PHE A N 1
ATOM 829 C CA . PHE A 1 102 ? -0.653 7.884 11.489 1.00 87.81 102 PHE A CA 1
ATOM 830 C C . PHE A 1 102 ? -1.026 9.360 11.346 1.00 87.81 102 PHE A C 1
ATOM 832 O O . PHE A 1 102 ? -0.435 10.054 10.523 1.00 87.81 102 PHE A O 1
ATOM 839 N N . HIS A 1 103 ? -1.977 9.849 12.143 1.00 90.56 103 HIS A N 1
ATOM 840 C CA . HIS A 1 103 ? -2.321 11.267 12.173 1.00 90.56 103 HIS A CA 1
ATOM 841 C C . HIS A 1 103 ? -1.203 12.096 12.809 1.00 90.56 103 HIS A C 1
ATOM 843 O O . HIS A 1 103 ? -0.777 13.101 12.243 1.00 90.56 103 HIS A O 1
ATOM 849 N N . THR A 1 104 ? -0.669 11.634 13.943 1.00 91.12 104 THR A N 1
ATOM 850 C CA . THR A 1 104 ? 0.408 12.315 14.678 1.00 91.12 104 THR A CA 1
ATOM 851 C C . THR A 1 104 ? 1.663 12.499 13.824 1.00 91.12 104 THR A C 1
ATOM 853 O O . THR A 1 104 ? 2.259 13.573 13.821 1.00 91.12 104 THR A O 1
ATOM 856 N N . ILE A 1 105 ? 2.056 11.476 13.060 1.00 92.50 105 ILE A N 1
ATOM 857 C CA . ILE A 1 105 ? 3.274 11.521 12.233 1.00 92.50 105 ILE A CA 1
ATOM 858 C C . ILE A 1 105 ? 3.038 12.027 10.804 1.00 92.50 105 ILE A C 1
ATOM 860 O O . ILE A 1 105 ? 3.954 11.977 9.982 1.00 92.50 105 ILE A O 1
ATOM 864 N N . ARG A 1 106 ? 1.833 12.516 10.486 1.00 92.94 106 ARG A N 1
ATOM 865 C CA . ARG A 1 106 ? 1.419 12.823 9.110 1.00 92.94 106 ARG A CA 1
ATOM 866 C C . ARG A 1 106 ? 2.348 13.809 8.411 1.00 92.94 106 ARG A C 1
ATOM 868 O O . ARG A 1 106 ? 2.831 13.517 7.324 1.00 92.94 106 ARG A O 1
ATOM 875 N N . TYR A 1 107 ? 2.616 14.964 9.024 1.00 93.75 107 TYR A N 1
ATOM 876 C CA . TYR A 1 107 ? 3.428 16.005 8.383 1.00 93.75 107 TYR A CA 1
ATOM 877 C C . TYR A 1 107 ? 4.895 15.594 8.198 1.00 93.75 107 TYR A C 1
ATOM 879 O O . TYR A 1 107 ? 5.380 15.716 7.070 1.00 93.75 107 TYR A O 1
ATOM 887 N N . PRO A 1 108 ? 5.596 15.050 9.219 1.00 94.75 108 PRO A N 1
ATOM 888 C CA . PRO A 1 108 ? 6.939 14.509 9.015 1.00 94.75 108 PRO A CA 1
ATOM 889 C C . PRO A 1 108 ? 6.986 13.453 7.906 1.00 94.75 108 PRO A C 1
ATOM 891 O O . PRO A 1 108 ? 7.862 13.498 7.041 1.00 94.75 108 PRO A O 1
ATOM 894 N N . ALA A 1 109 ? 6.013 12.538 7.886 1.00 92.38 109 ALA A N 1
ATOM 895 C CA . ALA A 1 109 ? 5.953 11.496 6.875 1.00 92.38 109 ALA A CA 1
ATOM 896 C C . ALA A 1 109 ? 5.663 12.061 5.473 1.00 92.38 109 ALA A C 1
ATOM 898 O O . ALA A 1 109 ? 6.269 11.615 4.505 1.00 92.38 109 ALA A O 1
ATOM 899 N N . TYR A 1 110 ? 4.799 13.072 5.340 1.00 93.62 110 TYR A N 1
ATOM 900 C CA . TYR A 1 110 ? 4.524 13.731 4.056 1.00 93.62 110 TYR A CA 1
ATOM 901 C C . TYR A 1 110 ? 5.763 14.419 3.495 1.00 93.62 110 TYR A C 1
ATOM 903 O O . TYR A 1 110 ? 6.069 14.241 2.319 1.00 93.62 110 TYR A O 1
ATOM 911 N N . ILE A 1 111 ? 6.503 15.150 4.330 1.00 95.69 111 ILE A N 1
ATOM 912 C CA . ILE A 1 111 ? 7.750 15.806 3.920 1.00 95.69 111 ILE A CA 1
ATOM 913 C C . ILE A 1 111 ? 8.751 14.760 3.424 1.00 95.69 111 ILE A C 1
ATOM 915 O O . ILE A 1 111 ? 9.291 14.899 2.326 1.00 95.69 111 ILE A O 1
ATOM 919 N N . LEU A 1 112 ? 8.949 13.679 4.186 1.00 95.56 112 LEU A N 1
ATOM 920 C CA . LEU A 1 112 ? 9.840 12.589 3.791 1.00 95.56 112 LEU A CA 1
ATOM 921 C C . LEU A 1 112 ? 9.417 11.968 2.452 1.00 95.56 112 LEU A C 1
ATOM 923 O O . LEU A 1 112 ? 10.250 11.784 1.567 1.00 95.56 112 LEU A O 1
ATOM 927 N N . MET A 1 113 ? 8.124 11.688 2.274 1.00 94.00 113 MET A N 1
ATOM 928 C CA . MET A 1 113 ? 7.598 11.102 1.039 1.00 94.00 113 MET A CA 1
ATOM 929 C C . MET A 1 113 ? 7.768 12.027 -0.168 1.00 94.00 113 MET A C 1
ATOM 931 O O . MET A 1 113 ? 8.133 11.552 -1.241 1.00 94.00 113 MET A O 1
ATOM 935 N N . ILE A 1 114 ? 7.566 13.336 -0.003 1.00 94.62 114 ILE A N 1
ATOM 936 C CA . ILE A 1 114 ? 7.792 14.325 -1.066 1.00 94.62 114 ILE A CA 1
ATOM 937 C C . ILE A 1 114 ? 9.270 14.347 -1.470 1.00 94.62 114 ILE A C 1
ATOM 939 O O . ILE A 1 114 ? 9.573 14.289 -2.661 1.00 94.62 114 ILE A O 1
ATOM 943 N N . ILE A 1 115 ? 10.192 14.364 -0.503 1.00 96.50 115 ILE A N 1
ATOM 944 C CA . ILE A 1 115 ? 11.638 14.331 -0.773 1.00 96.50 115 ILE A CA 1
ATOM 945 C C . ILE A 1 115 ? 12.011 13.060 -1.546 1.00 96.50 115 ILE A C 1
ATOM 947 O O . ILE A 1 115 ? 12.689 13.136 -2.573 1.00 96.50 115 ILE A O 1
ATOM 951 N N . LEU A 1 116 ? 11.531 11.897 -1.095 1.00 96.38 116 LEU A N 1
ATOM 952 C CA . LEU A 1 116 ? 11.785 10.617 -1.758 1.00 96.38 116 LEU A CA 1
ATOM 953 C C . LEU A 1 116 ? 11.206 10.572 -3.175 1.00 96.38 116 LEU A C 1
ATOM 955 O O . LEU A 1 116 ? 11.855 10.039 -4.077 1.00 96.38 116 LEU A O 1
ATOM 959 N N . LEU A 1 117 ? 10.019 11.143 -3.397 1.00 93.94 117 LEU A N 1
ATOM 960 C CA . LEU A 1 117 ? 9.406 11.233 -4.721 1.00 93.94 117 LEU A CA 1
ATOM 961 C C . LEU A 1 117 ? 10.215 12.129 -5.657 1.00 93.94 117 LEU A C 1
ATOM 963 O O . LEU A 1 117 ? 10.540 11.693 -6.759 1.00 93.94 117 LEU A O 1
ATOM 967 N N . ILE A 1 118 ? 10.594 13.333 -5.221 1.00 95.75 118 ILE A N 1
ATOM 968 C CA . ILE A 1 118 ? 11.417 14.257 -6.019 1.00 95.75 118 ILE A CA 1
ATOM 969 C C . ILE A 1 118 ? 12.743 13.590 -6.393 1.00 95.75 118 ILE A C 1
ATOM 971 O O . ILE A 1 118 ? 13.130 13.587 -7.563 1.00 95.75 118 ILE A O 1
ATOM 975 N N . TYR A 1 119 ? 13.413 12.969 -5.420 1.00 96.25 119 TYR A N 1
ATOM 976 C CA . TYR A 1 119 ? 14.654 12.239 -5.654 1.00 96.25 119 TYR A CA 1
ATOM 977 C C . TYR A 1 119 ? 14.464 11.096 -6.661 1.00 96.25 119 TYR A C 1
ATOM 979 O O . TYR A 1 119 ? 15.242 10.961 -7.607 1.00 96.25 119 TYR A O 1
ATOM 987 N N . SER A 1 120 ? 13.406 10.298 -6.497 1.00 94.69 120 SER A N 1
ATOM 988 C CA . SER A 1 120 ? 13.123 9.151 -7.365 1.00 94.69 120 SER A CA 1
ATOM 989 C C . SER A 1 120 ? 12.788 9.577 -8.792 1.00 94.69 120 SER A C 1
ATOM 991 O O . SER A 1 120 ? 13.294 8.974 -9.736 1.00 94.69 120 SER A O 1
ATOM 993 N N . ILE A 1 121 ? 11.997 10.641 -8.960 1.00 94.25 121 ILE A N 1
ATOM 994 C CA . ILE A 1 121 ? 11.664 11.224 -10.266 1.00 94.25 121 ILE A CA 1
ATOM 995 C C . ILE A 1 121 ? 12.929 11.749 -10.945 1.00 94.25 121 ILE A C 1
ATOM 997 O O . ILE A 1 121 ? 13.172 11.427 -12.106 1.00 94.25 121 ILE A O 1
ATOM 1001 N N . ASN A 1 122 ? 13.770 12.495 -10.226 1.00 95.50 122 ASN A N 1
ATOM 1002 C CA . ASN A 1 122 ? 15.005 13.033 -10.789 1.00 95.50 122 ASN A CA 1
ATOM 1003 C C . ASN A 1 122 ? 15.986 11.920 -11.205 1.00 95.50 122 ASN A C 1
ATOM 1005 O O . ASN A 1 122 ? 16.592 11.973 -12.277 1.00 95.50 122 ASN A O 1
ATOM 1009 N N . ASN A 1 123 ? 16.110 10.872 -10.387 1.00 92.69 123 ASN A N 1
ATOM 1010 C CA . ASN A 1 123 ? 16.935 9.703 -10.691 1.00 92.69 123 ASN A CA 1
ATOM 1011 C C . ASN A 1 123 ? 16.389 8.914 -11.896 1.00 92.69 123 ASN A C 1
ATOM 1013 O O . ASN A 1 123 ? 17.156 8.484 -12.758 1.00 92.69 123 ASN A O 1
ATOM 1017 N N . ALA A 1 124 ? 15.066 8.750 -11.986 1.00 92.62 124 ALA A N 1
ATOM 1018 C CA . ALA A 1 124 ? 14.404 8.126 -13.128 1.00 92.62 124 ALA A CA 1
ATOM 1019 C C . ALA A 1 124 ? 14.643 8.923 -14.416 1.00 92.62 124 ALA A C 1
ATOM 1021 O O . ALA A 1 124 ? 15.106 8.353 -15.403 1.00 92.62 124 ALA A O 1
ATOM 1022 N N . TYR A 1 125 ? 14.407 10.236 -14.378 1.00 92.94 125 TYR A N 1
ATOM 1023 C CA . TYR A 1 125 ? 14.631 11.142 -15.502 1.00 92.94 125 TYR A CA 1
ATOM 1024 C C . TYR A 1 125 ? 16.084 11.097 -15.981 1.00 92.94 125 TYR A C 1
ATOM 1026 O O . TYR A 1 125 ? 16.340 10.855 -17.157 1.00 92.94 125 TYR A O 1
ATOM 1034 N N . SER A 1 126 ? 17.040 11.237 -15.060 1.00 91.62 126 SER A N 1
ATOM 1035 C CA . SER A 1 126 ? 18.470 11.193 -15.380 1.00 91.62 126 SER A CA 1
ATOM 1036 C C . SER A 1 126 ? 18.887 9.854 -15.994 1.00 91.62 126 SER A C 1
ATOM 1038 O O . SER A 1 126 ? 19.673 9.824 -16.940 1.00 91.62 126 SER A O 1
ATOM 1040 N N . GLY A 1 127 ? 18.358 8.740 -15.478 1.00 87.69 127 GLY A N 1
ATOM 1041 C CA . GLY A 1 127 ? 18.631 7.405 -16.009 1.00 87.69 127 GLY A CA 1
ATOM 1042 C C . GLY A 1 127 ? 18.077 7.205 -17.419 1.00 87.69 127 GLY A C 1
ATOM 1043 O O . GLY A 1 127 ? 18.793 6.711 -18.286 1.00 87.69 127 GLY A O 1
ATOM 1044 N N . ILE A 1 128 ? 16.832 7.624 -17.656 1.00 88.38 128 ILE A N 1
ATOM 1045 C CA . ILE A 1 128 ? 16.182 7.533 -18.971 1.00 88.38 128 ILE A CA 1
ATOM 1046 C C . ILE A 1 128 ? 16.896 8.434 -19.979 1.00 88.38 128 ILE A C 1
ATOM 1048 O O . ILE A 1 128 ? 17.222 7.988 -21.073 1.00 88.38 128 ILE A O 1
ATOM 1052 N N . HIS A 1 129 ? 17.207 9.674 -19.602 1.00 89.69 129 HIS A N 1
ATOM 1053 C CA . HIS A 1 129 ? 17.903 10.614 -20.475 1.00 89.69 129 HIS A CA 1
ATOM 1054 C C . HIS A 1 129 ? 19.270 10.077 -20.924 1.00 89.69 129 HIS A C 1
ATOM 1056 O O . HIS A 1 129 ? 19.588 10.113 -22.109 1.00 89.69 129 HIS A O 1
ATOM 1062 N N . ARG A 1 130 ? 20.054 9.495 -20.005 1.00 89.31 130 ARG A N 1
ATOM 1063 C CA . ARG A 1 130 ? 21.329 8.842 -20.348 1.00 89.31 130 ARG A CA 1
ATOM 1064 C C . ARG A 1 130 ? 21.146 7.637 -21.269 1.00 89.31 130 ARG A C 1
ATOM 1066 O O . ARG A 1 130 ? 21.953 7.449 -22.169 1.00 89.31 130 ARG A O 1
ATOM 1073 N N . ALA A 1 131 ? 20.101 6.837 -21.060 1.00 88.06 131 ALA A N 1
ATOM 1074 C CA . ALA A 1 131 ? 19.812 5.693 -21.922 1.00 88.06 131 ALA A CA 1
ATOM 1075 C C . ALA A 1 131 ? 19.451 6.121 -23.355 1.00 88.06 131 ALA A C 1
ATOM 1077 O O . ALA A 1 131 ? 19.852 5.456 -24.305 1.00 88.06 131 ALA A O 1
ATOM 1078 N N . ILE A 1 132 ? 18.750 7.251 -23.506 1.00 86.75 132 ILE A N 1
ATOM 1079 C CA . ILE A 1 132 ? 18.449 7.857 -24.811 1.00 86.75 132 ILE A CA 1
ATOM 1080 C C . ILE A 1 132 ? 19.733 8.341 -25.494 1.00 86.75 132 ILE A C 1
ATOM 1082 O O . ILE A 1 132 ? 19.932 8.070 -26.671 1.00 86.75 132 ILE A O 1
ATOM 1086 N N . LEU A 1 133 ? 20.625 9.017 -24.762 1.00 90.56 133 LEU A N 1
ATOM 1087 C CA . LEU A 1 133 ? 21.886 9.524 -25.320 1.00 90.56 133 LEU A CA 1
ATOM 1088 C C . LEU A 1 133 ? 22.851 8.414 -25.761 1.00 90.56 133 LEU A C 1
ATOM 1090 O O . LEU A 1 133 ? 23.629 8.618 -26.686 1.00 90.56 133 LEU A O 1
ATOM 1094 N N . ASN A 1 134 ? 22.802 7.258 -25.101 1.00 90.19 134 ASN A N 1
ATOM 1095 C CA . ASN A 1 134 ? 23.670 6.115 -25.383 1.00 90.19 134 ASN A CA 1
ATOM 1096 C C . ASN A 1 134 ? 23.064 5.120 -26.393 1.00 90.19 134 ASN A C 1
ATOM 1098 O O . ASN A 1 134 ? 23.578 4.010 -26.509 1.00 90.19 134 ASN A O 1
ATOM 1102 N N . ASP A 1 135 ? 21.969 5.487 -27.068 1.00 83.31 135 ASP A N 1
ATOM 1103 C CA . ASP A 1 135 ? 21.294 4.686 -28.102 1.00 83.31 135 ASP A CA 1
ATOM 1104 C C . ASP A 1 135 ? 21.002 3.233 -27.670 1.00 83.31 135 ASP A C 1
ATOM 1106 O O . ASP A 1 135 ? 21.277 2.256 -28.369 1.00 83.31 135 ASP A O 1
ATOM 1110 N N . HIS A 1 136 ? 20.478 3.072 -26.448 1.00 82.75 136 HIS A N 1
ATOM 1111 C CA . HIS A 1 136 ? 20.092 1.756 -25.939 1.00 82.75 136 HIS A CA 1
ATOM 1112 C C . HIS A 1 136 ? 19.003 1.118 -26.811 1.00 82.75 136 HIS A C 1
ATOM 1114 O O . HIS A 1 136 ? 18.112 1.797 -27.321 1.00 82.75 136 HIS A O 1
ATOM 1120 N N . THR A 1 137 ? 19.004 -0.216 -26.891 1.00 88.38 137 THR A N 1
ATOM 1121 C CA . THR A 1 137 ? 17.936 -0.959 -27.571 1.00 88.38 137 THR A CA 1
ATOM 1122 C C . THR A 1 137 ? 16.562 -0.640 -26.973 1.00 88.38 137 THR A C 1
ATOM 1124 O O . THR A 1 137 ? 16.431 -0.342 -25.781 1.00 88.38 137 THR A O 1
ATOM 1127 N N . THR A 1 138 ? 15.508 -0.751 -27.786 1.00 86.88 138 THR A N 1
ATOM 1128 C CA . THR A 1 138 ? 14.125 -0.500 -27.345 1.00 86.88 138 THR A CA 1
ATOM 1129 C C . THR A 1 138 ? 13.744 -1.358 -26.136 1.00 86.88 138 THR A C 1
ATOM 1131 O O . THR A 1 138 ? 13.125 -0.860 -25.198 1.00 86.88 138 THR A O 1
ATOM 1134 N N . GLU A 1 139 ? 14.167 -2.624 -26.111 1.00 87.06 139 GLU A N 1
ATOM 1135 C CA . GLU A 1 139 ? 13.952 -3.533 -24.977 1.00 87.06 139 GLU A CA 1
ATOM 1136 C C . GLU A 1 139 ? 14.600 -3.002 -23.691 1.00 87.06 139 GLU A C 1
ATOM 1138 O O . GLU A 1 139 ? 13.943 -2.905 -22.653 1.00 87.06 139 GLU A O 1
ATOM 1143 N N . ALA A 1 140 ? 15.862 -2.569 -23.769 1.00 87.25 140 ALA A N 1
ATOM 1144 C CA . ALA A 1 140 ? 16.573 -2.001 -22.630 1.00 87.25 140 ALA A CA 1
ATOM 1145 C C . ALA A 1 140 ? 15.927 -0.695 -22.140 1.00 87.25 140 ALA A C 1
ATOM 1147 O O . ALA A 1 140 ? 15.863 -0.466 -20.931 1.00 87.25 140 ALA A O 1
ATOM 1148 N N . MET A 1 141 ? 15.402 0.140 -23.045 1.00 89.06 141 MET A N 1
ATOM 1149 C CA . MET A 1 141 ? 14.653 1.343 -22.665 1.00 89.06 141 MET A CA 1
ATOM 1150 C C . MET A 1 141 ? 13.365 1.008 -21.908 1.00 89.06 141 MET A C 1
ATOM 1152 O O . MET A 1 141 ? 13.096 1.623 -20.874 1.00 89.06 141 MET A O 1
ATOM 1156 N N . VAL A 1 142 ? 12.588 0.026 -22.376 1.00 90.38 142 VAL A N 1
ATOM 1157 C CA . VAL A 1 142 ? 11.346 -0.409 -21.713 1.00 90.38 142 VAL A CA 1
ATOM 1158 C C . VAL A 1 142 ? 11.643 -0.964 -20.322 1.00 90.38 142 VAL A C 1
ATOM 1160 O O . VAL A 1 142 ? 11.037 -0.523 -19.343 1.00 90.38 142 VAL A O 1
ATOM 1163 N N . THR A 1 143 ? 12.614 -1.872 -20.206 1.00 90.38 143 THR A N 1
ATOM 1164 C CA . THR A 1 143 ? 13.051 -2.422 -18.916 1.00 90.38 143 THR A CA 1
ATOM 1165 C C . THR A 1 143 ? 13.512 -1.315 -17.970 1.00 90.38 143 THR A C 1
ATOM 1167 O O . THR A 1 143 ? 13.112 -1.275 -16.802 1.00 90.38 143 THR A O 1
ATOM 1170 N N . LEU A 1 144 ? 14.312 -0.365 -18.463 1.00 90.75 144 LEU A N 1
ATOM 1171 C CA . LEU A 1 144 ? 14.797 0.749 -17.658 1.00 90.75 144 LEU A CA 1
ATOM 1172 C C . LEU A 1 144 ? 13.641 1.638 -17.187 1.00 90.75 144 LEU A C 1
ATOM 1174 O O . LEU A 1 144 ? 13.571 1.950 -15.999 1.00 90.75 144 LEU A O 1
ATOM 1178 N N . PHE A 1 145 ? 12.697 1.979 -18.062 1.00 91.69 145 PHE A N 1
ATOM 1179 C CA . PHE A 1 145 ? 11.512 2.756 -17.703 1.00 91.69 145 PHE A CA 1
ATOM 1180 C C . PHE A 1 145 ? 10.673 2.067 -16.617 1.00 91.69 145 PHE A C 1
ATOM 1182 O O . PHE A 1 145 ? 10.368 2.682 -15.589 1.00 91.69 145 PHE A O 1
ATOM 1189 N N . LEU A 1 146 ? 10.349 0.783 -16.798 1.00 93.12 146 LEU A N 1
ATOM 1190 C CA . LEU A 1 146 ? 9.584 0.002 -15.820 1.00 93.12 146 LEU A CA 1
ATOM 1191 C C . LEU A 1 146 ? 10.324 -0.067 -14.479 1.00 93.12 146 LEU A C 1
ATOM 1193 O O . LEU A 1 146 ? 9.756 0.229 -13.432 1.00 93.12 146 LEU A O 1
ATOM 1197 N N . SER A 1 147 ? 11.627 -0.351 -14.495 1.00 91.31 147 SER A N 1
ATOM 1198 C CA . SER A 1 147 ? 12.428 -0.425 -13.269 1.00 91.31 147 SER A CA 1
ATOM 1199 C C . SER A 1 147 ? 12.467 0.893 -12.487 1.00 91.31 147 SER A C 1
ATOM 1201 O O . SER A 1 147 ? 12.361 0.894 -11.261 1.00 91.31 147 SER A O 1
ATOM 1203 N N . ARG A 1 148 ? 12.594 2.029 -13.182 1.00 90.50 148 ARG A N 1
ATOM 1204 C CA . ARG A 1 148 ? 12.722 3.352 -12.558 1.00 90.50 148 ARG A CA 1
ATOM 1205 C C . ARG A 1 148 ? 11.388 3.868 -12.037 1.00 90.50 148 ARG A C 1
ATOM 1207 O O . ARG A 1 148 ? 11.345 4.476 -10.969 1.00 90.50 148 ARG A O 1
ATOM 1214 N N . THR A 1 149 ? 10.301 3.599 -12.753 1.00 92.94 149 THR A N 1
ATOM 1215 C CA . THR A 1 149 ? 8.954 4.000 -12.328 1.00 92.94 149 THR A CA 1
ATOM 1216 C C . THR A 1 149 ? 8.396 3.111 -11.219 1.00 92.94 149 THR A C 1
ATOM 1218 O O . THR A 1 149 ? 7.551 3.569 -10.455 1.00 92.94 149 THR A O 1
ATOM 1221 N N . LEU A 1 150 ? 8.904 1.888 -11.049 1.00 93.38 150 LEU A N 1
ATOM 1222 C CA . LEU A 1 150 ? 8.496 0.971 -9.981 1.00 93.38 150 LEU A CA 1
ATOM 1223 C C . LEU A 1 150 ? 8.650 1.583 -8.581 1.00 93.38 150 LEU A C 1
ATOM 1225 O O . LEU A 1 150 ? 7.724 1.503 -7.777 1.00 93.38 150 LEU A O 1
ATOM 1229 N N . ILE A 1 151 ? 9.769 2.264 -8.307 1.00 91.62 151 ILE A N 1
ATOM 1230 C CA . ILE A 1 151 ? 9.989 2.959 -7.025 1.00 91.62 151 ILE A CA 1
ATOM 1231 C C . ILE A 1 151 ? 8.984 4.101 -6.845 1.00 91.62 151 ILE A C 1
ATOM 1233 O O . ILE A 1 151 ? 8.439 4.280 -5.759 1.00 91.62 151 ILE A O 1
ATOM 1237 N N . ILE A 1 152 ? 8.699 4.854 -7.909 1.00 94.38 152 ILE A N 1
ATOM 1238 C CA . ILE A 1 152 ? 7.736 5.961 -7.872 1.00 94.38 152 ILE A CA 1
ATOM 1239 C C . ILE A 1 152 ? 6.335 5.428 -7.552 1.00 94.38 152 ILE A C 1
ATOM 1241 O O . ILE A 1 152 ? 5.651 5.979 -6.690 1.00 94.38 152 ILE A O 1
ATOM 1245 N N . VAL A 1 153 ? 5.920 4.329 -8.188 1.00 94.50 153 VAL A N 1
ATOM 1246 C CA . VAL A 1 153 ? 4.619 3.697 -7.926 1.00 94.50 153 VAL A CA 1
ATOM 1247 C C . VAL A 1 153 ? 4.555 3.100 -6.522 1.00 94.50 153 VAL A C 1
ATOM 1249 O O . VAL A 1 153 ? 3.534 3.257 -5.851 1.00 94.50 153 VAL A O 1
ATOM 1252 N N . LEU A 1 154 ? 5.634 2.482 -6.033 1.00 92.81 154 LEU A N 1
ATOM 1253 C CA . LEU A 1 154 ? 5.723 2.006 -4.651 1.00 92.81 154 LEU A CA 1
ATOM 1254 C C . LEU A 1 154 ? 5.532 3.160 -3.658 1.00 92.81 154 LEU A C 1
ATOM 1256 O O . LEU A 1 154 ? 4.683 3.075 -2.771 1.00 92.81 154 LEU A O 1
ATOM 1260 N N . LEU A 1 155 ? 6.281 4.252 -3.828 1.00 93.69 155 LEU A N 1
ATOM 1261 C CA . LEU A 1 155 ? 6.171 5.434 -2.973 1.00 93.69 155 LEU A CA 1
ATOM 1262 C C . LEU A 1 155 ? 4.768 6.043 -3.051 1.00 93.69 155 LEU A C 1
ATOM 1264 O O . LEU A 1 155 ? 4.172 6.332 -2.017 1.00 93.6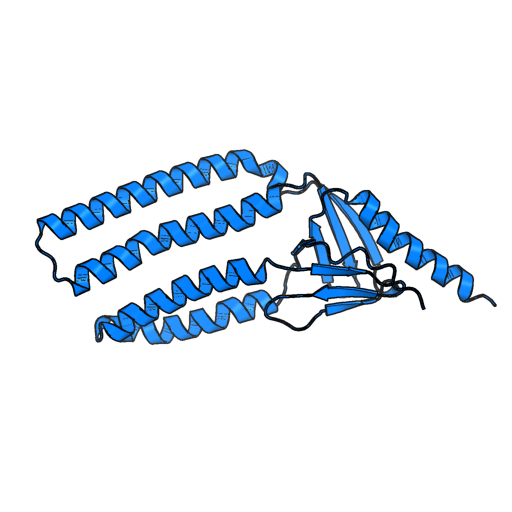9 155 LEU A O 1
ATOM 1268 N N . GLY A 1 156 ? 4.200 6.175 -4.251 1.00 93.81 156 GLY A N 1
ATOM 1269 C CA . GLY A 1 156 ? 2.831 6.655 -4.442 1.00 93.81 156 GLY A CA 1
ATOM 1270 C C . GLY A 1 156 ? 1.793 5.770 -3.747 1.00 93.81 156 GLY A C 1
ATOM 1271 O O . GLY A 1 156 ? 0.862 6.278 -3.126 1.00 93.81 156 GLY A O 1
ATOM 1272 N N . THR A 1 157 ? 1.987 4.452 -3.774 1.00 92.31 157 THR A N 1
ATOM 1273 C CA . THR A 1 157 ? 1.115 3.481 -3.099 1.00 92.31 157 THR A CA 1
ATOM 1274 C C . THR A 1 157 ? 1.189 3.623 -1.579 1.00 92.31 157 THR A C 1
ATOM 1276 O O . THR A 1 157 ? 0.154 3.724 -0.919 1.00 92.31 157 THR A O 1
ATOM 1279 N N . ILE A 1 158 ? 2.399 3.690 -1.015 1.00 91.38 158 ILE A N 1
ATOM 1280 C CA . ILE A 1 158 ? 2.604 3.906 0.426 1.00 91.38 158 ILE A CA 1
ATOM 1281 C C . ILE A 1 158 ? 1.993 5.243 0.847 1.00 91.38 158 ILE A C 1
ATOM 1283 O O . ILE A 1 158 ? 1.261 5.299 1.835 1.00 91.38 158 ILE A O 1
ATOM 1287 N N . PHE A 1 159 ? 2.240 6.304 0.075 1.00 92.06 159 PHE A N 1
ATOM 1288 C CA . PHE A 1 159 ? 1.689 7.629 0.336 1.00 92.06 159 PHE A CA 1
ATOM 1289 C C . PHE A 1 159 ? 0.160 7.608 0.331 1.00 92.06 159 PHE A C 1
ATOM 1291 O O . PHE A 1 159 ? -0.458 8.131 1.250 1.00 92.06 159 PHE A O 1
ATOM 1298 N N . TYR A 1 160 ? -0.456 6.953 -0.654 1.00 91.00 160 TYR A N 1
ATOM 1299 C CA . TYR A 1 160 ? -1.908 6.819 -0.752 1.00 91.00 160 TYR A CA 1
ATOM 1300 C C . TYR A 1 160 ? -2.521 6.115 0.465 1.00 91.00 160 TYR A C 1
ATOM 1302 O O . TYR A 1 160 ? -3.523 6.581 1.014 1.00 91.00 160 TYR A O 1
ATOM 1310 N N . ILE A 1 161 ? -1.931 4.996 0.893 1.00 87.56 161 ILE A N 1
ATOM 1311 C CA . ILE A 1 161 ? -2.409 4.228 2.051 1.00 87.56 161 ILE A CA 1
ATOM 1312 C C . ILE A 1 161 ? -2.241 5.057 3.329 1.00 87.56 161 ILE A C 1
ATOM 1314 O O . ILE A 1 161 ? -3.177 5.187 4.121 1.00 87.56 161 ILE A O 1
ATOM 1318 N N . MET A 1 162 ? -1.071 5.666 3.510 1.00 88.56 162 MET A N 1
ATOM 1319 C CA . MET A 1 162 ? -0.752 6.473 4.683 1.00 88.56 162 MET A CA 1
ATOM 1320 C C . MET A 1 162 ? -1.617 7.733 4.777 1.00 88.56 162 MET A C 1
ATOM 1322 O O . MET A 1 162 ? -2.165 7.998 5.847 1.00 88.56 162 MET A O 1
ATOM 1326 N N . ASP A 1 163 ? -1.789 8.475 3.676 1.00 90.31 163 ASP A N 1
ATOM 1327 C CA . ASP A 1 163 ? -2.635 9.673 3.628 1.00 90.31 163 ASP A CA 1
ATOM 1328 C C . ASP A 1 163 ? -4.023 9.335 4.142 1.00 90.31 163 ASP A C 1
ATOM 1330 O O . ASP A 1 163 ? -4.520 9.941 5.088 1.00 90.31 163 ASP A O 1
ATOM 1334 N N . LYS A 1 164 ? -4.598 8.268 3.598 1.00 85.69 164 LYS A N 1
ATOM 1335 C CA . LYS A 1 164 ? -5.928 7.811 3.957 1.00 85.69 164 LYS A CA 1
ATOM 1336 C C . LYS A 1 164 ? -6.055 7.410 5.429 1.00 85.69 164 LYS A C 1
ATOM 1338 O O . LYS A 1 164 ? -7.064 7.762 6.036 1.00 85.69 164 LYS A O 1
ATOM 1343 N N . ARG A 1 165 ? -5.061 6.725 6.005 1.00 85.69 165 ARG A N 1
ATOM 1344 C CA . ARG A 1 165 ? -5.049 6.353 7.435 1.00 85.69 165 ARG A CA 1
ATOM 1345 C C . ARG A 1 165 ? -4.848 7.549 8.351 1.00 85.69 165 ARG A C 1
ATOM 1347 O O . ARG A 1 165 ? -5.371 7.552 9.452 1.00 85.69 165 ARG A O 1
ATOM 1354 N N . SER A 1 166 ? -4.127 8.570 7.908 1.00 88.81 166 SER A N 1
ATOM 1355 C CA . SER A 1 166 ? -3.811 9.757 8.708 1.00 88.81 166 SER A CA 1
ATOM 1356 C C . SER A 1 166 ? -4.932 10.806 8.770 1.00 88.81 166 SER A C 1
ATOM 1358 O O . SER A 1 166 ? -4.790 11.823 9.451 1.00 88.81 166 SER A O 1
ATOM 1360 N N . ARG A 1 167 ? -6.042 10.609 8.044 1.00 87.06 167 ARG A N 1
ATOM 1361 C CA . ARG A 1 167 ? -7.145 11.586 7.979 1.00 87.06 167 ARG A CA 1
ATOM 1362 C C . ARG A 1 167 ? -7.924 11.705 9.282 1.00 87.06 167 ARG A C 1
ATOM 1364 O O . ARG A 1 167 ? -8.393 12.798 9.577 1.00 87.06 167 ARG A O 1
ATOM 1371 N N . THR A 1 168 ? -8.053 10.620 10.042 1.00 86.06 168 THR A N 1
ATOM 1372 C CA . THR A 1 168 ? -8.798 10.620 11.306 1.00 86.06 168 THR A CA 1
ATOM 1373 C C . THR A 1 168 ? -7.835 10.854 12.473 1.00 86.06 168 THR A C 1
ATOM 1375 O O . THR A 1 168 ? -6.812 10.170 12.538 1.00 86.06 168 THR A O 1
ATOM 1378 N N . PRO A 1 169 ? -8.101 11.814 13.377 1.00 86.50 169 PRO A N 1
ATOM 1379 C CA . PRO A 1 169 ? -7.225 12.074 14.523 1.00 86.50 169 PRO A CA 1
ATOM 1380 C C . PRO A 1 169 ? -7.223 10.918 15.525 1.00 86.50 169 PRO A C 1
ATOM 1382 O O . PRO A 1 169 ? -6.189 10.618 16.121 1.00 86.50 169 PRO A O 1
ATOM 1385 N N . ASP A 1 170 ? -8.350 10.220 15.623 1.00 89.31 170 ASP A N 1
ATOM 1386 C CA . ASP A 1 170 ? -8.567 9.108 16.533 1.00 89.31 170 ASP A CA 1
ATOM 1387 C C . ASP A 1 170 ? -8.977 7.839 15.765 1.00 89.31 170 ASP A C 1
ATOM 1389 O O . ASP A 1 170 ? -9.373 7.878 14.592 1.00 89.31 170 ASP A O 1
ATOM 1393 N N . VAL A 1 171 ? -8.814 6.694 16.424 1.00 89.50 171 VAL A N 1
ATOM 1394 C CA . VAL A 1 171 ? -9.126 5.346 15.933 1.00 89.50 171 VAL A CA 1
ATOM 1395 C C . VAL A 1 171 ? -9.865 4.594 17.028 1.00 89.50 171 VAL A C 1
ATOM 1397 O O . VAL A 1 171 ? -9.482 4.652 18.196 1.00 89.50 171 VAL A O 1
ATOM 1400 N N . LEU A 1 172 ? -10.898 3.850 16.642 1.00 87.69 172 LEU A N 1
ATOM 1401 C CA . LEU A 1 172 ? -11.591 2.940 17.545 1.00 87.69 172 LEU A CA 1
ATOM 1402 C C . LEU A 1 172 ? -10.913 1.565 17.505 1.00 87.69 172 LEU A C 1
ATOM 1404 O O . LEU A 1 172 ? -10.935 0.886 16.479 1.00 87.69 172 LEU A O 1
ATOM 1408 N N . GLU A 1 173 ? -10.317 1.150 18.619 1.00 89.38 173 GLU A N 1
ATOM 1409 C CA . GLU A 1 173 ? -9.790 -0.198 18.824 1.00 89.38 173 GLU A CA 1
ATOM 1410 C C . GLU A 1 173 ? -10.888 -1.081 19.430 1.00 89.38 173 GLU A C 1
ATOM 1412 O O . GLU A 1 173 ? -11.381 -0.821 20.528 1.00 89.38 173 GLU A O 1
ATOM 1417 N N . ILE A 1 174 ? -11.253 -2.149 18.724 1.00 86.19 174 ILE A N 1
ATOM 1418 C CA . ILE A 1 174 ? -12.152 -3.197 19.212 1.00 86.19 174 ILE A CA 1
ATOM 1419 C C . ILE A 1 174 ? -11.321 -4.448 19.473 1.00 86.19 174 ILE A C 1
ATOM 1421 O O . ILE A 1 174 ? -10.680 -4.984 18.567 1.00 86.19 174 ILE A O 1
ATOM 1425 N N . SER A 1 175 ? -11.333 -4.920 20.715 1.00 84.69 175 SER A N 1
ATOM 1426 C CA . SER A 1 175 ? -10.654 -6.145 21.130 1.00 84.69 175 SER A CA 1
ATOM 1427 C C . SER A 1 175 ? -11.665 -7.265 21.356 1.00 84.69 175 SER A C 1
ATOM 1429 O O . SER A 1 175 ? -12.629 -7.114 22.104 1.00 84.69 175 SER A O 1
ATOM 1431 N N . THR A 1 176 ? -11.403 -8.397 20.713 1.00 85.31 176 THR A N 1
ATOM 1432 C CA . THR A 1 176 ? -12.091 -9.683 20.900 1.00 85.31 176 THR A CA 1
ATOM 1433 C C . THR A 1 176 ? -11.134 -10.679 21.558 1.00 85.31 176 THR A C 1
ATOM 1435 O O . THR A 1 176 ? -9.938 -10.392 21.646 1.00 85.31 176 THR A O 1
ATOM 1438 N N . ASN A 1 177 ? -11.626 -11.851 21.973 1.00 78.62 177 ASN A N 1
ATOM 1439 C CA . ASN A 1 177 ? -10.781 -12.916 22.545 1.00 78.62 177 ASN A CA 1
ATOM 1440 C C . ASN A 1 177 ? -9.603 -13.289 21.634 1.00 78.62 177 ASN A C 1
ATOM 1442 O O . ASN A 1 177 ? -8.493 -13.506 22.113 1.00 78.62 177 ASN A O 1
ATOM 1446 N N . ASP A 1 178 ? -9.824 -13.279 20.319 1.00 76.81 178 ASP A N 1
ATOM 1447 C CA . ASP A 1 178 ? -8.828 -13.767 19.369 1.00 76.81 178 ASP A CA 1
ATOM 1448 C C . ASP A 1 178 ? -7.996 -12.655 18.727 1.00 76.81 178 ASP A C 1
ATOM 1450 O O . ASP A 1 178 ? -6.852 -12.889 18.327 1.00 76.81 178 ASP A O 1
ATOM 1454 N N . ARG A 1 179 ? -8.568 -11.456 18.534 1.00 81.44 179 ARG A N 1
ATOM 1455 C CA . ARG A 1 179 ? -7.945 -10.388 17.731 1.00 81.44 179 ARG A CA 1
ATOM 1456 C C . ARG A 1 179 ? -8.354 -8.980 18.133 1.00 81.44 179 ARG A C 1
ATOM 1458 O O . ARG A 1 179 ? -9.403 -8.746 18.728 1.00 81.44 179 ARG A O 1
ATOM 1465 N N . LYS A 1 180 ? -7.529 -8.033 17.691 1.00 86.12 180 LYS A N 1
ATOM 1466 C CA . LYS A 1 180 ? -7.805 -6.598 17.728 1.00 86.12 180 LYS A CA 1
ATOM 1467 C C . LYS A 1 180 ? -8.186 -6.093 16.341 1.00 86.12 180 LYS A C 1
ATOM 1469 O O . LYS A 1 180 ? -7.695 -6.622 15.344 1.00 86.12 180 LYS A O 1
ATOM 1474 N N . TYR A 1 181 ? -9.021 -5.067 16.302 1.00 86.12 181 TYR A N 1
ATOM 1475 C CA . TYR A 1 181 ? -9.505 -4.408 15.096 1.00 86.12 181 TYR A CA 1
ATOM 1476 C C . TYR A 1 181 ? -9.381 -2.898 15.284 1.00 86.12 181 TYR A C 1
ATOM 1478 O O . TYR A 1 181 ? -9.932 -2.356 16.236 1.00 86.12 181 TYR A O 1
ATOM 1486 N N . ASN A 1 182 ? -8.673 -2.226 14.382 1.00 87.12 182 ASN A N 1
ATOM 1487 C CA . ASN A 1 182 ? -8.501 -0.776 14.390 1.00 87.12 182 ASN A CA 1
ATOM 1488 C C . ASN A 1 182 ? -9.399 -0.165 13.321 1.00 87.12 182 ASN A C 1
ATOM 1490 O O . ASN A 1 182 ? -9.189 -0.393 12.130 1.00 87.12 182 ASN A O 1
ATOM 1494 N N . ILE A 1 183 ? -10.394 0.603 13.744 1.00 85.44 183 ILE A N 1
ATOM 1495 C CA . ILE A 1 183 ? -11.413 1.185 12.879 1.00 85.44 183 ILE A CA 1
ATOM 1496 C C . ILE A 1 183 ? -11.125 2.676 12.688 1.00 85.44 183 ILE A C 1
ATOM 1498 O O . ILE A 1 183 ? -11.159 3.460 13.639 1.00 85.44 183 ILE A O 1
ATOM 1502 N N . TYR A 1 184 ? -10.867 3.067 11.440 1.00 83.50 184 TYR A N 1
ATOM 1503 C CA . TYR A 1 184 ? -10.639 4.455 11.040 1.00 83.50 184 TYR A CA 1
ATOM 1504 C C . TYR A 1 184 ? -11.959 5.058 10.565 1.00 83.50 184 TYR A C 1
ATOM 1506 O O . TYR A 1 184 ? -12.387 4.841 9.427 1.00 83.50 184 TYR A O 1
ATOM 1514 N N . THR A 1 185 ? -12.604 5.813 11.447 1.00 83.31 185 THR A N 1
ATOM 1515 C CA . THR A 1 185 ? -13.868 6.509 11.187 1.00 83.31 185 THR A CA 1
ATOM 1516 C C . THR A 1 185 ? -13.738 7.987 11.581 1.00 83.31 185 THR A C 1
ATOM 1518 O O . THR A 1 185 ? -12.985 8.281 12.511 1.00 83.31 185 THR A O 1
ATOM 1521 N N . PRO A 1 186 ? -14.411 8.925 10.883 1.00 81.06 186 PRO A N 1
ATOM 1522 C CA . PRO A 1 186 ? -14.429 10.337 11.273 1.00 81.06 186 PRO A CA 1
ATOM 1523 C C . PRO A 1 186 ? -14.926 10.563 12.707 1.00 81.06 186 PRO A C 1
ATOM 1525 O O . PRO A 1 186 ? -14.345 11.380 13.411 1.00 81.06 186 PRO A O 1
ATOM 1528 N N . ASP A 1 187 ? -15.922 9.779 13.139 1.00 82.94 187 ASP A N 1
ATOM 1529 C CA . ASP A 1 187 ? -16.597 9.920 14.435 1.00 82.94 187 ASP A CA 1
ATOM 1530 C C . ASP A 1 187 ? -16.509 8.599 15.235 1.00 82.94 187 ASP A C 1
ATOM 1532 O O . ASP A 1 187 ? -17.422 7.765 15.196 1.00 82.94 187 ASP A O 1
ATOM 1536 N N . PRO A 1 188 ? -15.377 8.329 15.918 1.00 82.44 188 PRO A N 1
ATOM 1537 C CA . PRO A 1 188 ? -15.142 7.050 16.596 1.00 82.44 188 PRO A CA 1
ATOM 1538 C C . PRO A 1 188 ? -16.025 6.838 17.825 1.00 82.44 188 PRO A C 1
ATOM 1540 O O . PRO A 1 188 ? -16.400 5.699 18.099 1.00 82.44 188 PRO A O 1
ATOM 1543 N N . GLU A 1 189 ? -16.402 7.905 18.531 1.00 82.94 189 GLU A N 1
ATOM 1544 C CA . GLU A 1 189 ? -17.308 7.809 19.682 1.00 82.94 189 GLU A CA 1
ATOM 1545 C C . GLU A 1 189 ? -18.745 7.491 19.255 1.00 82.94 189 GLU A C 1
ATOM 1547 O O . GLU A 1 189 ? -19.386 6.630 19.855 1.00 82.94 189 GLU A O 1
ATOM 1552 N N . GLU A 1 190 ? -19.239 8.091 18.167 1.00 81.06 190 GLU A N 1
ATOM 1553 C CA . GLU A 1 190 ? -20.553 7.742 17.617 1.00 81.06 190 GLU A CA 1
ATOM 1554 C C . GLU A 1 190 ? -20.586 6.255 17.236 1.00 81.06 190 GLU A C 1
ATOM 1556 O O . GLU A 1 190 ? -21.459 5.506 17.680 1.00 81.06 190 GLU A O 1
ATOM 1561 N N . PHE A 1 191 ? -19.563 5.782 16.520 1.00 80.00 191 PHE A N 1
ATOM 1562 C CA . PHE A 1 191 ? -19.463 4.374 16.147 1.00 80.00 191 PHE A CA 1
ATOM 1563 C C . PHE A 1 191 ? -19.359 3.449 17.371 1.00 80.00 191 PHE A C 1
ATOM 1565 O O . PHE A 1 191 ? -19.987 2.391 17.405 1.00 80.00 191 PHE A O 1
ATOM 1572 N N . ARG A 1 192 ? -18.628 3.854 18.417 1.00 82.38 192 ARG A N 1
ATOM 1573 C CA . ARG A 1 192 ? -18.563 3.125 19.693 1.00 82.38 192 ARG A CA 1
ATOM 1574 C C . ARG A 1 192 ? -19.937 3.008 20.348 1.00 82.38 192 ARG A C 1
ATOM 1576 O O . ARG A 1 192 ? -20.286 1.930 20.829 1.00 82.38 192 ARG A O 1
ATOM 1583 N N . THR A 1 193 ? -20.732 4.078 20.352 1.00 81.88 193 THR A N 1
ATOM 1584 C CA . THR A 1 193 ? -22.094 4.027 20.900 1.00 81.88 193 THR A CA 1
ATOM 1585 C C . THR A 1 193 ? -22.998 3.103 20.091 1.00 81.88 193 THR A C 1
ATOM 1587 O O . THR A 1 193 ? -23.735 2.335 20.696 1.00 81.88 193 THR A O 1
ATOM 1590 N N . MET A 1 194 ? -22.891 3.076 18.758 1.00 77.88 194 MET A N 1
ATOM 1591 C CA . MET A 1 194 ? -23.644 2.140 17.906 1.00 77.88 194 MET A CA 1
ATOM 1592 C C . MET A 1 194 ? -23.273 0.677 18.183 1.00 77.88 194 MET A C 1
ATOM 1594 O O . MET A 1 194 ? -24.134 -0.199 18.223 1.00 77.88 194 MET A O 1
ATOM 1598 N N . VAL A 1 195 ? -21.990 0.399 18.418 1.00 78.38 195 VAL A N 1
ATOM 1599 C CA . VAL A 1 195 ? -21.535 -0.947 18.783 1.00 78.38 195 VAL A CA 1
ATOM 1600 C C . VAL A 1 195 ? -22.071 -1.348 20.161 1.00 78.38 195 VAL A C 1
ATOM 1602 O O . VAL A 1 195 ? -22.569 -2.460 20.299 1.00 78.38 195 VAL A O 1
ATOM 1605 N N . ASN A 1 196 ? -22.033 -0.448 21.149 1.00 77.19 196 ASN A N 1
ATOM 1606 C CA . ASN A 1 196 ? -22.392 -0.754 22.540 1.00 77.19 196 ASN A CA 1
ATOM 1607 C C . ASN A 1 196 ? -23.900 -0.718 22.838 1.00 77.19 196 ASN A C 1
ATOM 1609 O O . ASN A 1 196 ? -24.367 -1.481 23.686 1.00 77.19 196 ASN A O 1
ATOM 1613 N N . LYS A 1 197 ? -24.669 0.151 22.170 1.00 65.50 197 LYS A N 1
ATOM 1614 C CA . LYS A 1 197 ? -26.121 0.304 22.374 1.00 65.50 197 LYS A CA 1
ATOM 1615 C C . LYS A 1 197 ? -26.857 -1.001 22.075 1.00 65.50 197 LYS A C 1
ATOM 1617 O O . LYS A 1 197 ? -27.710 -1.416 22.852 1.00 65.50 197 LYS A O 1
ATOM 1622 N N . ASP A 1 198 ? -26.439 -1.702 21.029 1.00 54.97 198 ASP A N 1
ATOM 1623 C CA . ASP A 1 198 ? -27.013 -2.998 20.662 1.00 54.97 198 ASP A CA 1
ATOM 1624 C C . ASP A 1 198 ? -26.540 -4.149 21.569 1.00 54.97 198 ASP A C 1
ATOM 1626 O O . ASP A 1 198 ? -27.225 -5.163 21.709 1.00 54.97 198 ASP A O 1
ATOM 1630 N N . THR A 1 199 ? -25.395 -3.997 22.240 1.00 53.50 199 THR A N 1
ATOM 1631 C CA . THR A 1 199 ? -24.921 -4.967 23.239 1.00 53.50 199 THR A CA 1
ATOM 1632 C C . THR A 1 199 ? -25.783 -4.928 24.508 1.00 53.50 199 THR A C 1
ATOM 1634 O O . THR A 1 199 ? -26.072 -5.980 25.074 1.00 53.50 199 THR A O 1
ATOM 1637 N N . GLN A 1 200 ? -26.255 -3.746 24.935 1.00 47.12 200 GLN A N 1
ATOM 1638 C CA . GLN A 1 200 ? -27.086 -3.596 26.144 1.00 47.12 200 GLN A CA 1
ATOM 1639 C C . GLN A 1 200 ? -28.567 -3.955 25.953 1.00 47.12 200 GLN A C 1
ATOM 1641 O O . GLN A 1 200 ? -29.210 -4.424 26.890 1.00 47.12 200 GLN A O 1
ATOM 1646 N N . VAL A 1 201 ? -29.123 -3.801 24.747 1.00 50.75 201 VAL A N 1
ATOM 1647 C CA . VAL A 1 201 ? -30.501 -4.256 24.460 1.00 50.75 201 VAL A CA 1
ATOM 1648 C C . VAL A 1 201 ? -30.628 -5.777 24.641 1.00 50.75 201 VAL A C 1
ATOM 1650 O O . VAL A 1 201 ? -31.656 -6.267 25.104 1.00 50.75 201 VAL A O 1
ATOM 1653 N N . ASN A 1 202 ? -29.556 -6.523 24.370 1.00 44.81 202 ASN A N 1
ATOM 1654 C CA . ASN A 1 202 ? -29.536 -7.980 24.479 1.00 44.81 202 ASN A CA 1
ATOM 1655 C C . ASN A 1 202 ? -29.291 -8.519 25.902 1.00 44.81 202 ASN A C 1
ATOM 1657 O O . ASN A 1 202 ? -29.671 -9.657 26.170 1.00 44.81 202 ASN A O 1
ATOM 1661 N N . SER A 1 203 ? -28.706 -7.746 26.828 1.00 45.62 203 SER A N 1
ATOM 1662 C CA . SER A 1 203 ? -28.566 -8.186 28.230 1.00 45.62 203 SER A CA 1
ATOM 1663 C C . SER A 1 203 ? -29.891 -8.122 28.993 1.00 45.62 203 SER A C 1
ATOM 1665 O O . SER A 1 203 ? -30.153 -8.979 29.827 1.00 45.62 203 SER A O 1
ATOM 1667 N N . ASN A 1 204 ? -30.767 -7.171 28.652 1.00 44.88 204 ASN A N 1
ATOM 1668 C CA . ASN A 1 204 ? -32.071 -7.005 29.308 1.00 44.88 204 ASN A CA 1
ATOM 1669 C C . ASN A 1 204 ? -33.181 -7.906 28.728 1.00 44.88 204 ASN A C 1
ATOM 1671 O O . ASN A 1 204 ? -34.261 -7.996 29.306 1.00 44.88 204 ASN A O 1
ATOM 1675 N N . GLY A 1 205 ? -32.938 -8.564 27.590 1.00 46.38 205 GLY A N 1
ATOM 1676 C CA . GLY A 1 205 ? -33.875 -9.509 26.968 1.00 46.38 205 GLY A CA 1
ATOM 1677 C C . GLY A 1 205 ? -33.699 -10.968 27.406 1.00 46.38 205 GLY A C 1
ATOM 1678 O O . GLY A 1 205 ? -34.509 -11.804 27.026 1.00 46.38 205 GLY A O 1
ATOM 1679 N N . SER A 1 206 ? -32.655 -11.282 28.182 1.00 40.94 206 SER A N 1
ATOM 1680 C CA . SER A 1 206 ? -32.339 -12.647 28.635 1.00 40.94 206 SER A CA 1
ATOM 1681 C C . SER A 1 206 ? -32.868 -12.977 30.042 1.00 40.94 206 SER A C 1
ATOM 1683 O O . SER A 1 206 ? -32.631 -14.082 30.525 1.00 40.94 206 SER A O 1
ATOM 1685 N N . GLU A 1 207 ? -33.565 -12.044 30.700 1.00 42.44 207 GLU A N 1
ATOM 1686 C CA . GLU A 1 207 ? -34.155 -12.216 32.042 1.00 42.44 207 GLU A CA 1
ATOM 1687 C C . GLU A 1 207 ? -35.695 -12.341 32.027 1.00 42.44 207 GLU A C 1
ATOM 1689 O O . GLU A 1 207 ? -36.360 -12.000 33.006 1.00 42.44 207 GLU A O 1
ATOM 1694 N N . ARG A 1 208 ? -36.300 -12.812 30.930 1.00 36.09 208 ARG A N 1
ATOM 1695 C CA . ARG A 1 208 ? -37.744 -13.101 30.883 1.00 36.09 208 ARG A CA 1
ATOM 1696 C C . ARG A 1 208 ? -38.043 -14.496 30.374 1.00 36.09 208 ARG A C 1
ATOM 1698 O O . ARG A 1 208 ? -37.456 -14.872 29.338 1.00 36.09 208 ARG A O 1
#